Protein AF-A0A920NHL2-F1 (afdb_monomer_lite)

Secondary structure (DSSP, 8-state):
-----------S-PPPHHHHHHHHHHHHHHHHHHHHHHHHHHHHHHHHHHH-HHHHTT--EEHHHHHHHHHHHHHHHHHHHHHHHHHHHHHHHHTSS-HHHHHHHHHHHHHHHHHHHHHHHS--S-----TTSSHHHHHHHHHHHHHHHHHHHHHHHHHHHHHHHHHHTTTGGGTHHHHHHHHHHHHHHHHHHHHHHHHHHHHHHHHHHHHHHHHHHHS-HHHHHHHHHHHHHHHHHHHHHHHHHHHHHHH----HIIIIIHHHHHHHHHHHHHHHHS-TTPEE-HHHHHHHHHHHHHHHHHHS-HHHHHHHHHHHH-SSHHHHHHHHHHHHHHHHHHHHHHHHHHSPPP-

Structure (mmCIF, N/CA/C/O backbone):
data_AF-A0A920NHL2-F1
#
_entry.id   AF-A0A920NHL2-F1
#
loop_
_atom_site.group_PDB
_atom_site.id
_atom_site.type_symbol
_atom_site.label_atom_id
_atom_site.label_alt_id
_atom_site.label_comp_id
_atom_site.label_asym_id
_atom_site.label_entity_id
_atom_site.label_seq_id
_atom_site.pdbx_PDB_ins_code
_atom_site.Cartn_x
_atom_site.Cartn_y
_atom_site.Cartn_z
_atom_site.occupancy
_atom_site.B_iso_or_equiv
_atom_site.auth_seq_id
_atom_site.auth_comp_id
_atom_site.auth_asym_id
_atom_site.auth_atom_id
_atom_site.pdbx_PDB_model_num
ATOM 1 N N . MET A 1 1 ? -63.002 9.333 52.787 1.00 42.62 1 MET A N 1
ATOM 2 C CA . MET A 1 1 ? -62.270 8.932 51.564 1.00 42.62 1 MET A CA 1
ATOM 3 C C . MET A 1 1 ? -60.788 9.207 51.801 1.00 42.62 1 MET A C 1
ATOM 5 O O . MET A 1 1 ? -60.370 10.352 51.720 1.00 42.62 1 MET A O 1
ATOM 9 N N . ILE A 1 2 ? -60.019 8.204 52.235 1.00 48.66 2 ILE A N 1
ATOM 10 C CA . ILE A 1 2 ? -58.602 8.370 52.602 1.00 48.66 2 ILE A CA 1
ATOM 11 C C . ILE A 1 2 ? -57.766 8.114 51.340 1.00 48.66 2 ILE A C 1
ATOM 13 O O . ILE A 1 2 ? -57.717 6.988 50.853 1.00 48.66 2 ILE A O 1
ATOM 17 N N . ARG A 1 3 ? -57.148 9.159 50.772 1.00 55.97 3 ARG A N 1
ATOM 18 C CA . ARG A 1 3 ? -56.172 9.025 49.677 1.00 55.97 3 ARG A CA 1
ATOM 19 C C . ARG A 1 3 ? -54.829 8.612 50.278 1.00 55.97 3 ARG A C 1
ATOM 21 O O . ARG A 1 3 ? -54.111 9.447 50.821 1.00 55.97 3 ARG A O 1
ATOM 28 N N . ALA A 1 4 ? -54.500 7.328 50.185 1.00 57.16 4 ALA A N 1
ATOM 29 C CA . ALA A 1 4 ? -53.169 6.829 50.504 1.00 57.16 4 ALA A CA 1
ATOM 30 C C . ALA A 1 4 ? -52.178 7.307 49.428 1.00 57.16 4 ALA A C 1
ATOM 32 O O . ALA A 1 4 ? -52.178 6.815 48.301 1.00 57.16 4 ALA A O 1
ATOM 33 N N . LEU A 1 5 ? -51.354 8.302 49.760 1.00 57.78 5 LEU A N 1
ATOM 34 C CA . LEU A 1 5 ? -50.233 8.732 48.927 1.00 57.78 5 LEU A CA 1
ATOM 35 C C . LEU A 1 5 ? -49.061 7.774 49.161 1.00 57.78 5 LEU A C 1
ATOM 37 O O . LEU A 1 5 ? -48.246 7.974 50.059 1.00 57.78 5 LEU A O 1
ATOM 41 N N . ALA A 1 6 ? -48.985 6.715 48.358 1.00 63.09 6 ALA A N 1
ATOM 42 C CA . ALA A 1 6 ? -47.814 5.850 48.316 1.00 63.09 6 ALA A CA 1
ATOM 43 C C . ALA A 1 6 ? -46.644 6.615 47.669 1.00 63.09 6 ALA A C 1
ATOM 45 O O . ALA A 1 6 ? -46.547 6.707 46.445 1.00 63.09 6 ALA A O 1
ATOM 46 N N . ARG A 1 7 ? -45.748 7.190 48.482 1.00 58.62 7 ARG A N 1
ATOM 47 C CA . ARG A 1 7 ? -44.448 7.678 47.997 1.00 58.62 7 ARG A CA 1
ATOM 48 C C . ARG A 1 7 ? -43.564 6.471 47.703 1.00 58.62 7 ARG A C 1
ATOM 50 O O . ARG A 1 7 ? -42.939 5.916 48.602 1.00 58.62 7 ARG A O 1
ATOM 57 N N . ARG A 1 8 ? -43.518 6.057 46.438 1.00 64.88 8 ARG A N 1
ATOM 58 C CA . ARG A 1 8 ? -42.498 5.125 45.956 1.00 64.88 8 ARG A CA 1
ATOM 59 C C . ARG A 1 8 ? -41.214 5.929 45.772 1.00 64.88 8 ARG A C 1
ATOM 61 O O . ARG A 1 8 ? -41.210 6.889 45.007 1.00 64.88 8 ARG A O 1
ATOM 68 N N . ASN A 1 9 ? -40.160 5.570 46.501 1.00 57.09 9 ASN A N 1
ATOM 69 C CA . ASN A 1 9 ? -38.824 6.104 46.263 1.00 57.09 9 ASN A CA 1
ATOM 70 C C . ASN A 1 9 ? -38.367 5.553 44.907 1.00 57.09 9 ASN A C 1
ATOM 72 O O . ASN A 1 9 ? -37.880 4.429 44.814 1.00 57.09 9 ASN A O 1
ATOM 76 N N . ILE A 1 10 ? -38.675 6.282 43.838 1.00 62.81 10 ILE A N 1
ATOM 77 C CA . ILE A 1 10 ? -38.086 6.042 42.526 1.00 62.81 10 ILE A CA 1
ATOM 78 C C . ILE A 1 10 ? -36.613 6.369 42.752 1.00 62.81 10 ILE A C 1
ATOM 80 O O . ILE A 1 10 ? -36.314 7.487 43.171 1.00 62.81 10 ILE A O 1
ATOM 84 N N . GLY A 1 11 ? -35.735 5.371 42.635 1.00 66.94 11 GLY A N 1
ATOM 85 C CA . GLY A 1 11 ? -34.298 5.555 42.834 1.00 66.94 11 GLY A CA 1
ATOM 86 C C . GLY A 1 11 ? -33.748 6.694 41.972 1.00 66.94 11 GLY A C 1
ATOM 87 O O . GLY A 1 11 ? -34.461 7.260 41.139 1.00 66.94 11 GLY A O 1
ATOM 88 N N . ASN A 1 12 ? -32.478 7.042 42.181 1.00 75.50 12 ASN A N 1
ATOM 89 C CA . ASN A 1 12 ? -31.817 8.086 41.397 1.00 75.50 12 ASN A CA 1
ATOM 90 C C . ASN A 1 12 ? -32.086 7.899 39.891 1.00 75.50 12 ASN A C 1
ATOM 92 O O . ASN A 1 12 ? -32.196 6.759 39.439 1.00 75.50 12 ASN A O 1
ATOM 96 N N . PRO A 1 13 ? -32.210 8.987 39.110 1.00 71.12 13 PRO A N 1
ATOM 97 C CA . PRO A 1 13 ? -32.420 8.880 37.674 1.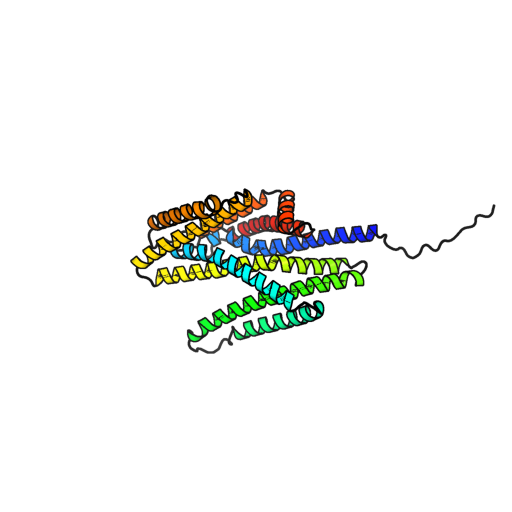00 71.12 13 PRO A CA 1
ATOM 98 C C . PRO A 1 13 ? -31.265 8.095 37.039 1.00 71.12 13 PRO A C 1
ATOM 100 O O . PRO A 1 13 ? -30.152 8.598 36.908 1.00 71.12 13 PRO A O 1
ATOM 103 N N . GLU A 1 14 ? -31.537 6.848 36.663 1.00 74.00 14 GLU A N 1
ATOM 104 C CA . GLU A 1 14 ? -30.635 6.008 35.886 1.00 74.00 14 GLU A CA 1
ATOM 105 C C . GLU A 1 14 ? -31.014 6.128 34.412 1.00 74.00 14 GLU A C 1
ATOM 107 O O . GLU A 1 14 ? -32.190 6.060 34.042 1.00 74.00 14 GLU A O 1
ATOM 112 N N . PHE A 1 15 ? -30.018 6.329 33.550 1.00 76.88 15 PHE A N 1
ATOM 113 C CA . PHE A 1 15 ? -30.246 6.269 32.111 1.00 76.88 15 PHE A CA 1
ATOM 114 C C . PHE A 1 15 ? -30.799 4.895 31.741 1.00 76.88 15 PHE A C 1
ATOM 116 O O . PHE A 1 15 ? -30.243 3.874 32.153 1.00 76.88 15 PHE A O 1
ATOM 123 N N . SER A 1 16 ? -31.863 4.880 30.935 1.00 83.25 16 SER A N 1
ATOM 124 C CA . SER A 1 16 ? -32.388 3.635 30.386 1.00 83.25 16 SER A CA 1
ATOM 125 C C . SER A 1 16 ? -31.326 2.948 29.530 1.00 83.25 16 SER A C 1
ATOM 127 O O . SER A 1 16 ? -30.493 3.609 28.902 1.00 83.25 16 SER A O 1
ATOM 129 N N . ASP A 1 17 ? -31.367 1.621 29.459 1.00 81.88 17 ASP A N 1
ATOM 130 C CA . ASP A 1 17 ? -30.402 0.860 28.656 1.00 81.88 17 ASP A CA 1
ATOM 131 C C . ASP A 1 17 ? -30.476 1.233 27.171 1.00 81.88 17 ASP A C 1
ATOM 133 O O . ASP A 1 17 ? -29.457 1.287 26.489 1.00 81.88 17 ASP A O 1
ATOM 137 N N . VAL A 1 18 ? -31.666 1.622 26.701 1.00 84.31 18 VAL A N 1
ATOM 138 C CA . VAL A 1 18 ? -31.880 2.170 25.354 1.00 84.31 18 VAL A CA 1
ATOM 139 C C . VAL A 1 18 ? -31.163 3.512 25.164 1.00 84.31 18 VAL A C 1
ATOM 141 O O . VAL A 1 18 ? -30.591 3.761 24.104 1.00 84.31 18 VAL A O 1
ATOM 144 N N . ALA A 1 19 ? -31.169 4.394 26.169 1.00 83.50 19 ALA A N 1
ATOM 145 C CA . ALA A 1 19 ? -30.455 5.668 26.091 1.00 83.50 19 ALA A CA 1
ATOM 146 C C . ALA A 1 19 ? -28.936 5.451 26.051 1.00 83.50 19 ALA A C 1
ATOM 148 O O . ALA A 1 19 ? -28.258 6.089 25.246 1.00 83.50 19 ALA A O 1
ATOM 149 N N . LYS A 1 20 ? -28.418 4.508 26.851 1.00 80.25 20 LYS A N 1
ATOM 150 C CA . LYS A 1 20 ? -26.997 4.123 26.840 1.00 80.25 20 LYS A CA 1
ATOM 151 C C . LYS A 1 20 ? -26.592 3.525 25.492 1.00 80.25 20 LYS A C 1
ATOM 153 O O . LYS A 1 20 ? -25.652 4.010 24.877 1.00 80.25 20 LYS A O 1
ATOM 158 N N . SER A 1 21 ? -27.362 2.569 24.967 1.00 81.31 21 SER A N 1
ATOM 159 C CA . SER A 1 21 ? -27.059 1.950 23.671 1.00 81.31 21 SER A CA 1
ATOM 160 C C . SER A 1 21 ? -27.118 2.953 22.520 1.00 81.31 21 SER A C 1
ATOM 162 O O . SER A 1 21 ? -26.312 2.898 21.596 1.00 81.31 21 SER A O 1
ATOM 164 N N . THR A 1 22 ? -28.075 3.883 22.558 1.00 85.44 22 THR A N 1
ATOM 165 C CA . THR A 1 22 ? -28.204 4.927 21.533 1.00 85.44 22 THR A CA 1
ATOM 166 C C . THR A 1 22 ? -27.026 5.893 21.595 1.00 85.44 22 THR A C 1
ATOM 168 O O . THR A 1 22 ? -26.457 6.229 20.558 1.00 85.44 22 THR A O 1
ATOM 171 N N . TRP A 1 23 ? -26.624 6.300 22.801 1.00 84.81 23 TRP A N 1
ATOM 172 C CA . TRP A 1 23 ? -25.440 7.126 23.016 1.00 84.81 23 TRP A CA 1
ATOM 173 C C . TRP A 1 23 ? -24.175 6.448 22.478 1.00 84.81 23 TRP A C 1
ATOM 175 O O . TRP A 1 23 ? -23.461 7.052 21.677 1.00 84.81 23 TRP A O 1
ATOM 185 N N . ASP A 1 24 ? -23.958 5.175 22.814 1.00 81.62 24 ASP A N 1
ATOM 186 C CA . ASP A 1 24 ? -22.808 4.403 22.337 1.00 81.62 24 ASP A CA 1
ATOM 187 C C . ASP A 1 24 ? -22.755 4.343 20.805 1.00 81.62 24 ASP A C 1
ATOM 189 O O . ASP A 1 24 ? -21.694 4.536 20.212 1.00 81.62 24 ASP A O 1
ATOM 193 N N . LYS A 1 25 ? -23.904 4.155 20.140 1.00 84.31 25 LYS A N 1
ATOM 194 C CA . LYS A 1 25 ? -23.982 4.110 18.671 1.00 84.31 25 LYS A CA 1
ATOM 195 C C . LYS A 1 25 ? -23.753 5.461 17.996 1.00 84.31 25 LYS A C 1
ATOM 197 O O . LYS A 1 25 ? -23.112 5.515 16.942 1.00 84.31 25 LYS A O 1
ATOM 202 N N . ILE A 1 26 ? -24.233 6.554 18.588 1.00 87.50 26 ILE A N 1
ATOM 203 C CA . ILE A 1 26 ? -23.952 7.911 18.094 1.00 87.50 26 ILE A CA 1
ATOM 204 C C . ILE A 1 26 ? -22.449 8.181 18.175 1.00 87.50 26 ILE A C 1
ATOM 206 O O . ILE A 1 26 ? -21.838 8.628 17.204 1.00 87.50 26 ILE A O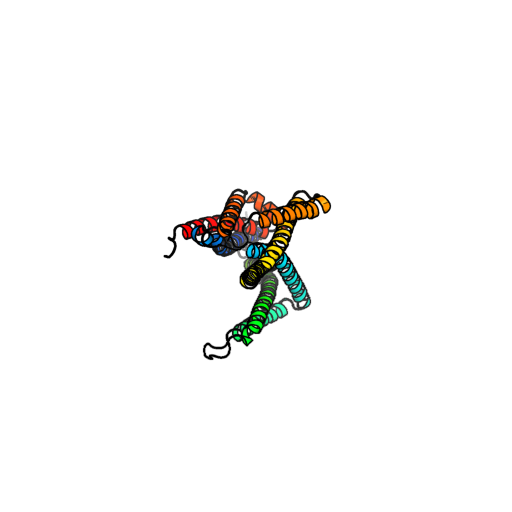 1
ATOM 210 N N . VAL A 1 27 ? -21.848 7.869 19.321 1.00 84.31 27 VAL A N 1
ATOM 211 C CA . VAL A 1 27 ? -20.434 8.119 19.583 1.00 84.31 27 VAL A CA 1
ATOM 212 C C . VAL A 1 27 ? -19.538 7.253 18.692 1.00 84.31 27 VAL A C 1
ATOM 214 O O . VAL A 1 27 ? -18.614 7.781 18.074 1.00 84.31 27 VAL A O 1
ATOM 217 N N . GLU A 1 28 ? -19.851 5.963 18.537 1.00 82.31 28 GLU A N 1
ATOM 218 C CA . GLU A 1 28 ? -19.187 5.054 17.590 1.00 82.31 28 GLU A CA 1
ATOM 219 C C . GLU A 1 28 ? -19.156 5.653 16.174 1.00 82.31 28 GLU A C 1
ATOM 221 O O . GLU A 1 28 ? -18.103 5.721 15.539 1.00 82.31 28 GLU A O 1
ATOM 226 N N . THR A 1 29 ? -20.285 6.194 15.713 1.00 87.31 29 THR A N 1
ATOM 227 C CA . THR A 1 29 ? -20.388 6.823 14.388 1.00 87.31 29 THR A CA 1
ATOM 228 C C . THR A 1 29 ? -19.492 8.063 14.257 1.00 87.31 29 THR A C 1
ATOM 230 O O . THR A 1 29 ? -18.805 8.225 13.245 1.00 87.31 29 THR A O 1
ATOM 233 N N . VAL A 1 30 ? -19.444 8.928 15.279 1.00 88.50 30 VAL A N 1
ATOM 234 C CA . VAL A 1 30 ? -18.586 10.130 15.287 1.00 88.50 30 VAL A CA 1
ATOM 235 C C . VAL A 1 30 ? -17.104 9.753 15.232 1.00 88.50 30 VAL A C 1
ATOM 237 O O . VAL A 1 30 ? -16.339 10.350 14.471 1.00 88.50 30 VAL A O 1
ATOM 240 N N . PHE A 1 31 ? -16.689 8.739 15.989 1.00 82.81 31 PHE A N 1
ATOM 241 C CA . PHE A 1 31 ? -15.300 8.282 15.985 1.00 82.81 31 PHE A CA 1
ATOM 242 C C . PHE A 1 31 ? -14.883 7.659 14.657 1.00 82.81 31 PHE A C 1
ATOM 244 O O . PHE A 1 31 ? -13.779 7.921 14.182 1.00 82.81 31 PHE A O 1
ATOM 251 N N . LEU A 1 32 ? -15.760 6.884 14.020 1.00 86.06 32 LEU A N 1
ATOM 252 C CA . LEU A 1 32 ? -15.507 6.327 12.692 1.00 86.06 32 LEU A CA 1
ATOM 253 C C . LEU A 1 32 ? -15.331 7.425 11.640 1.00 86.06 32 LEU A C 1
ATOM 255 O O . LEU A 1 32 ? -14.460 7.306 10.779 1.00 86.06 32 LEU A O 1
ATOM 259 N N . ALA A 1 33 ? -16.091 8.518 11.741 1.00 88.62 33 ALA A N 1
ATOM 260 C CA . ALA A 1 33 ? -15.912 9.687 10.886 1.00 88.62 33 ALA A CA 1
ATOM 261 C C . ALA A 1 33 ? -14.575 10.408 11.157 1.00 88.62 33 ALA A C 1
ATOM 263 O O . ALA A 1 33 ? -13.861 10.773 10.217 1.00 88.62 33 ALA A O 1
ATOM 264 N N . LEU A 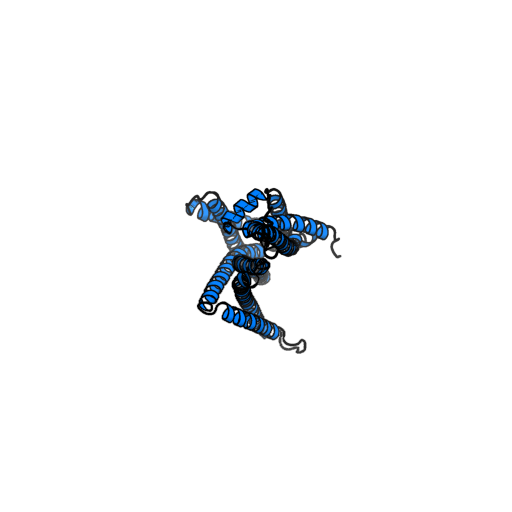1 34 ? -14.188 10.570 12.427 1.00 89.56 34 LEU A N 1
ATOM 265 C CA . LEU A 1 34 ? -12.888 11.142 12.798 1.00 89.56 34 LEU A CA 1
ATOM 266 C C . LEU A 1 34 ? -11.731 10.271 12.281 1.00 89.56 34 LEU A C 1
ATOM 268 O O . LEU A 1 34 ? -10.750 10.782 11.742 1.00 89.56 34 LEU A O 1
ATOM 272 N N . LEU A 1 35 ? -11.854 8.948 12.385 1.00 85.88 35 LEU A N 1
ATOM 273 C CA . LEU A 1 35 ? -10.865 8.016 11.856 1.00 85.88 35 LEU A CA 1
ATOM 274 C C . LEU A 1 35 ? -10.768 8.092 10.341 1.00 85.88 35 LEU A C 1
ATOM 276 O O . LEU A 1 35 ? -9.669 8.214 9.804 1.00 85.88 35 LEU A O 1
ATOM 280 N N . ALA A 1 36 ? -11.911 8.072 9.659 1.00 88.50 36 ALA A N 1
ATOM 281 C CA . ALA A 1 36 ? -11.974 8.160 8.211 1.00 88.50 36 ALA A CA 1
ATOM 282 C C . ALA A 1 36 ? -11.304 9.437 7.689 1.00 88.50 36 ALA A C 1
ATOM 284 O O . ALA A 1 36 ? -10.530 9.392 6.735 1.00 88.50 36 ALA A O 1
ATOM 285 N N . THR A 1 37 ? -11.548 10.572 8.346 1.00 91.25 37 THR A N 1
ATOM 286 C CA . THR A 1 37 ? -10.928 11.856 7.990 1.00 91.25 37 THR A CA 1
ATOM 287 C C . THR A 1 37 ? -9.442 11.903 8.344 1.00 91.25 37 THR A C 1
ATOM 289 O O . THR A 1 37 ? -8.646 12.405 7.551 1.00 91.25 37 THR A O 1
ATOM 292 N N . THR A 1 38 ? -9.031 11.325 9.474 1.00 89.81 38 THR A N 1
ATOM 293 C CA . THR A 1 38 ? -7.616 11.248 9.876 1.00 89.81 38 THR A CA 1
ATOM 294 C C . THR A 1 38 ? -6.806 10.393 8.902 1.00 89.81 38 THR A C 1
ATOM 296 O O . THR A 1 38 ? -5.808 10.855 8.353 1.00 89.81 38 THR A O 1
ATOM 299 N N . PHE A 1 39 ? -7.254 9.171 8.607 1.00 86.56 39 PHE A N 1
ATOM 300 C CA . PHE A 1 39 ? -6.601 8.323 7.607 1.00 86.56 39 PHE A CA 1
ATOM 301 C C . PHE A 1 39 ? -6.707 8.920 6.201 1.00 86.56 39 PHE A C 1
ATOM 303 O O . PHE A 1 39 ? -5.746 8.875 5.432 1.00 86.56 39 PHE A O 1
ATOM 310 N N . GLY A 1 40 ? -7.856 9.520 5.882 1.00 90.12 40 GLY A N 1
ATOM 311 C CA . GLY A 1 40 ? -8.119 10.138 4.592 1.00 90.12 40 GLY A CA 1
ATOM 312 C C . GLY A 1 40 ? -7.166 11.290 4.280 1.00 90.12 40 GLY A C 1
ATOM 313 O O . GLY A 1 40 ? -6.552 11.326 3.218 1.00 90.12 40 GLY A O 1
ATOM 314 N N . THR A 1 41 ? -6.989 12.208 5.227 1.00 92.19 41 THR A N 1
ATOM 315 C CA . THR A 1 41 ? -6.053 13.337 5.104 1.00 92.19 41 THR A CA 1
ATOM 316 C C . THR A 1 41 ? -4.602 12.866 5.042 1.00 92.19 41 THR A C 1
ATOM 318 O O . THR A 1 41 ? -3.858 13.304 4.163 1.00 92.19 41 THR A O 1
ATOM 321 N N . LEU A 1 42 ? -4.212 11.928 5.912 1.00 91.00 42 LEU A N 1
ATOM 322 C CA . LEU A 1 42 ? -2.858 11.373 5.960 1.00 91.00 42 LEU A CA 1
ATOM 323 C C . LEU A 1 42 ? -2.443 10.749 4.619 1.00 91.00 42 LEU A C 1
ATOM 325 O O . LEU A 1 42 ? -1.335 10.993 4.145 1.00 91.00 42 LEU A O 1
ATOM 329 N N . LEU A 1 43 ? -3.332 9.975 3.988 1.00 90.25 43 LEU A N 1
ATOM 330 C CA . LEU A 1 43 ? -3.071 9.345 2.689 1.00 90.25 43 LEU A CA 1
ATOM 331 C C . LEU A 1 43 ? -3.255 10.304 1.505 1.00 90.25 43 LEU A C 1
ATOM 333 O O . LEU A 1 43 ? -2.581 10.148 0.486 1.00 90.25 43 LEU A O 1
ATOM 337 N N . ALA A 1 44 ? -4.116 11.318 1.620 1.00 94.06 44 ALA A N 1
ATOM 338 C CA . ALA A 1 44 ? -4.325 12.300 0.557 1.00 94.06 44 ALA A CA 1
ATOM 339 C C . ALA A 1 44 ? -3.055 13.085 0.220 1.00 94.06 44 ALA A C 1
ATOM 341 O O . ALA A 1 44 ? -2.824 13.395 -0.948 1.00 94.06 44 ALA A O 1
ATOM 342 N N . ILE A 1 45 ? -2.217 13.377 1.219 1.00 93.56 45 ILE A N 1
ATOM 343 C CA . ILE A 1 45 ? -0.973 14.130 1.035 1.00 93.56 45 ILE A CA 1
ATOM 344 C C . ILE A 1 45 ? -0.035 13.422 0.040 1.00 93.56 45 ILE A C 1
ATOM 346 O O . ILE A 1 45 ? 0.189 13.982 -1.034 1.00 93.56 45 ILE A O 1
ATOM 350 N N . PRO A 1 46 ? 0.487 12.204 0.298 1.00 91.81 46 PRO A N 1
ATOM 351 C CA . PRO A 1 46 ? 1.396 11.533 -0.632 1.00 91.81 46 PRO A CA 1
ATOM 352 C C . PRO A 1 46 ? 0.752 11.266 -1.998 1.00 91.81 46 PRO A C 1
ATOM 354 O O . PRO A 1 46 ? 1.411 11.423 -3.023 1.00 91.81 46 PRO A O 1
ATOM 357 N N . VAL A 1 47 ? -0.540 10.924 -2.038 1.00 92.31 47 VAL A N 1
ATOM 358 C CA . VAL A 1 47 ? -1.254 10.686 -3.303 1.00 92.31 47 VAL A CA 1
ATOM 359 C C . VAL A 1 47 ? -1.354 11.965 -4.141 1.00 92.31 47 VAL A C 1
ATOM 361 O O . VAL A 1 47 ? -1.230 11.909 -5.365 1.00 92.31 47 VAL A O 1
ATOM 364 N N . SER A 1 48 ? -1.507 13.130 -3.506 1.00 94.00 48 SER A N 1
ATOM 365 C CA . SER A 1 48 ? -1.593 14.408 -4.217 1.00 94.00 48 SER A CA 1
ATOM 366 C C . SER A 1 48 ? -0.313 14.765 -4.972 1.00 94.00 48 SER A C 1
ATOM 368 O O . SER A 1 48 ? -0.392 15.272 -6.089 1.00 94.00 48 SER A O 1
ATOM 370 N N . PHE A 1 49 ? 0.858 14.415 -4.425 1.00 92.00 49 PHE A N 1
ATOM 371 C CA . PHE A 1 49 ? 2.147 14.605 -5.092 1.00 92.00 49 PHE A CA 1
ATOM 372 C C . PHE A 1 49 ? 2.236 13.813 -6.403 1.00 92.00 49 PHE A C 1
ATOM 374 O O . PHE A 1 49 ? 2.707 14.348 -7.404 1.00 92.00 49 PHE A O 1
ATOM 381 N N . PHE A 1 50 ? 1.732 12.573 -6.438 1.00 90.19 50 PHE A N 1
ATOM 382 C CA . PHE A 1 50 ? 1.684 11.766 -7.667 1.00 90.19 50 PHE A CA 1
ATOM 383 C C . PHE A 1 50 ? 0.678 12.293 -8.701 1.00 90.19 50 PHE A C 1
ATOM 385 O O . PHE A 1 50 ? 0.841 12.056 -9.898 1.00 90.19 50 PHE A O 1
ATOM 392 N N . ALA A 1 51 ? -0.347 13.024 -8.260 1.00 91.19 51 ALA A N 1
ATOM 393 C CA . ALA A 1 51 ? -1.351 13.621 -9.138 1.00 91.19 51 ALA A CA 1
ATOM 394 C C . ALA A 1 51 ? -1.006 15.057 -9.585 1.00 91.19 51 ALA A C 1
ATOM 396 O O . ALA A 1 51 ? -1.748 15.637 -10.385 1.00 91.19 51 ALA A O 1
ATOM 397 N N . ALA A 1 52 ? 0.101 15.628 -9.098 1.00 91.38 52 ALA A N 1
ATOM 398 C CA . ALA A 1 52 ? 0.559 16.971 -9.437 1.00 91.38 52 ALA A CA 1
ATOM 399 C C . ALA A 1 52 ? 1.444 16.959 -10.696 1.00 91.38 52 ALA A C 1
ATOM 401 O O . ALA A 1 52 ? 2.498 16.315 -10.751 1.00 91.38 52 ALA A O 1
ATOM 402 N N . ARG A 1 53 ? 1.024 17.692 -11.735 1.00 88.44 53 ARG A N 1
ATOM 403 C CA . ARG A 1 53 ? 1.694 17.671 -13.044 1.00 88.44 53 ARG A CA 1
ATOM 404 C C . ARG A 1 53 ? 3.105 18.260 -13.004 1.00 88.44 53 ARG A C 1
ATOM 406 O O . ARG A 1 53 ? 4.010 17.713 -13.633 1.00 88.44 53 ARG A O 1
ATOM 413 N N . ASN A 1 54 ? 3.301 19.363 -12.286 1.00 87.44 54 ASN A N 1
ATOM 414 C CA . ASN A 1 54 ? 4.587 20.061 -12.196 1.00 87.44 54 ASN A CA 1
ATOM 415 C C . ASN A 1 54 ? 5.692 19.178 -11.590 1.00 87.44 54 ASN A C 1
ATOM 417 O O . ASN A 1 54 ? 6.812 19.170 -12.095 1.00 87.44 54 ASN A O 1
ATOM 421 N N . LEU A 1 55 ? 5.368 18.365 -10.585 1.00 85.94 55 LEU A N 1
ATOM 422 C CA . LEU A 1 55 ? 6.326 17.460 -9.949 1.00 85.94 55 LEU A CA 1
ATOM 423 C C . LEU A 1 55 ? 6.606 16.206 -10.771 1.00 85.94 55 LEU A C 1
ATOM 425 O O . LEU A 1 55 ? 7.746 15.747 -10.828 1.00 85.94 55 LEU A O 1
ATOM 429 N N . MET A 1 56 ? 5.584 15.656 -11.424 1.00 87.31 56 MET A N 1
ATOM 430 C CA . MET A 1 56 ? 5.743 14.422 -12.186 1.00 87.31 56 MET A CA 1
ATOM 431 C C . MET A 1 56 ? 6.351 14.662 -13.574 1.00 87.31 56 MET A C 1
ATOM 433 O O . MET A 1 56 ? 7.170 13.870 -14.026 1.00 87.31 56 MET A O 1
ATOM 437 N N . SER A 1 57 ? 6.027 15.763 -14.257 1.00 80.75 57 SER A N 1
ATOM 438 C CA . SER A 1 57 ? 6.468 16.007 -15.645 1.00 80.75 57 SER A CA 1
ATOM 439 C C . SER A 1 57 ? 7.993 16.064 -15.849 1.00 80.75 57 SER A C 1
ATOM 441 O O . SER A 1 57 ? 8.465 15.833 -16.965 1.00 80.75 57 SER A O 1
ATOM 443 N N . SER A 1 58 ? 8.766 16.329 -14.790 1.00 78.75 58 SER A N 1
ATOM 444 C CA . SER A 1 58 ? 10.235 16.368 -14.812 1.00 78.75 58 SER A CA 1
ATOM 445 C C . SER A 1 58 ? 10.890 14.981 -14.763 1.00 78.75 58 SER A C 1
ATOM 447 O O . SER A 1 58 ? 12.046 14.831 -15.164 1.00 78.75 58 SER A O 1
ATOM 449 N N . GLN A 1 59 ? 10.164 13.954 -14.311 1.00 79.75 59 GLN A N 1
ATOM 450 C CA . GLN A 1 59 ? 10.715 12.622 -14.087 1.00 79.75 59 GLN A CA 1
ATOM 451 C C . GLN A 1 59 ? 10.772 11.821 -15.388 1.00 79.75 59 GLN A C 1
ATOM 453 O O . GLN A 1 59 ? 9.752 11.398 -15.945 1.00 79.75 59 GLN A O 1
ATOM 458 N N . LYS A 1 60 ? 11.997 11.587 -15.863 1.00 82.38 60 LYS A N 1
ATOM 459 C CA . LYS A 1 60 ? 12.298 10.738 -17.019 1.00 82.38 60 LYS A CA 1
ATOM 460 C C . LYS A 1 60 ? 13.043 9.490 -16.560 1.00 82.38 60 LYS A C 1
ATOM 462 O O . LYS A 1 60 ? 13.849 9.540 -15.636 1.00 82.38 60 LYS A O 1
ATOM 467 N N . SER A 1 61 ? 12.783 8.355 -17.195 1.00 81.12 61 SER A N 1
ATOM 468 C CA . SER A 1 61 ? 13.440 7.086 -16.858 1.00 81.12 61 SER A CA 1
ATOM 469 C C . SER A 1 61 ? 13.782 6.305 -18.119 1.00 81.12 61 SER A C 1
ATOM 471 O O . SER A 1 61 ? 13.082 6.409 -19.125 1.00 81.12 61 SER A O 1
ATOM 473 N N . SER A 1 62 ? 14.885 5.556 -18.098 1.00 82.75 62 SER A N 1
ATOM 474 C CA . SER A 1 62 ? 15.224 4.654 -19.202 1.00 82.75 62 SER A CA 1
ATOM 475 C C . SER A 1 62 ? 14.261 3.464 -19.227 1.00 82.75 62 SER A C 1
ATOM 477 O O . SER A 1 62 ? 13.644 3.124 -18.214 1.00 82.75 62 SER A O 1
ATOM 479 N N . LEU A 1 63 ? 14.146 2.803 -20.379 1.00 82.31 63 LEU A N 1
ATOM 480 C CA . LEU A 1 63 ? 13.319 1.602 -20.513 1.00 82.31 63 LEU A CA 1
ATOM 481 C C . LEU A 1 63 ? 13.749 0.500 -19.529 1.00 82.31 63 LEU A C 1
ATOM 483 O O . LEU A 1 63 ? 12.897 -0.144 -18.923 1.00 82.31 63 LEU A O 1
ATOM 487 N N . THR A 1 64 ? 15.058 0.336 -19.321 1.00 83.69 64 THR A N 1
ATOM 488 C CA . THR A 1 64 ? 15.644 -0.612 -18.364 1.00 83.69 64 THR A CA 1
ATOM 489 C C . THR A 1 64 ? 15.125 -0.355 -16.952 1.00 83.69 64 THR A C 1
ATOM 491 O O . THR A 1 64 ? 14.639 -1.265 -16.288 1.00 83.69 64 THR A O 1
ATOM 494 N N . ASN A 1 65 ? 15.158 0.904 -16.513 1.00 86.94 65 ASN A N 1
ATOM 495 C CA . ASN A 1 65 ? 14.697 1.312 -15.190 1.00 86.94 65 ASN A CA 1
ATOM 496 C C . ASN A 1 65 ? 13.213 1.020 -14.989 1.00 86.94 65 ASN A C 1
ATOM 498 O O . ASN A 1 65 ? 12.818 0.468 -13.961 1.00 86.94 65 ASN A O 1
ATOM 502 N N . VAL A 1 66 ? 12.399 1.379 -15.986 1.00 85.12 66 VAL A N 1
ATOM 503 C CA . VAL A 1 66 ? 10.956 1.140 -15.953 1.00 85.12 66 VAL A CA 1
ATOM 504 C C . VAL A 1 66 ? 10.701 -0.360 -15.864 1.00 85.12 66 VAL A C 1
ATOM 506 O O . VAL A 1 66 ? 10.031 -0.786 -14.935 1.00 85.12 66 VAL A O 1
ATOM 509 N N . ALA A 1 67 ? 11.328 -1.170 -16.717 1.00 86.38 67 ALA A N 1
ATOM 510 C CA . ALA A 1 67 ? 11.156 -2.618 -16.708 1.00 86.38 67 ALA A CA 1
ATOM 511 C C . ALA A 1 67 ? 11.533 -3.261 -15.359 1.00 86.38 67 ALA A C 1
ATOM 513 O O . ALA A 1 67 ? 10.739 -4.008 -14.785 1.00 86.38 67 ALA A O 1
ATOM 514 N N . PHE A 1 68 ? 12.703 -2.930 -14.803 1.00 89.19 68 PHE A N 1
ATOM 515 C CA . PHE A 1 68 ? 13.113 -3.459 -13.499 1.00 89.19 68 PHE A CA 1
ATOM 516 C C . PHE A 1 68 ? 12.228 -2.965 -12.352 1.00 89.19 68 PHE A C 1
ATOM 518 O O . PHE A 1 68 ? 11.936 -3.738 -11.442 1.00 89.19 68 PHE A O 1
ATOM 525 N N . SER A 1 69 ? 11.769 -1.710 -12.379 1.00 88.19 69 SER A N 1
ATOM 526 C CA . SER A 1 69 ? 10.838 -1.211 -11.361 1.00 88.19 69 SER A CA 1
ATOM 527 C C . SER A 1 69 ? 9.472 -1.896 -11.458 1.00 88.19 69 SER A C 1
ATOM 529 O O . SER A 1 69 ? 8.950 -2.328 -10.434 1.00 88.19 69 SER A O 1
ATOM 531 N N . THR A 1 70 ? 8.931 -2.098 -12.664 1.00 88.12 70 THR A N 1
ATOM 532 C CA . THR A 1 70 ? 7.674 -2.823 -12.901 1.00 88.12 70 THR A CA 1
ATOM 533 C C . THR A 1 70 ? 7.723 -4.246 -12.357 1.00 88.12 70 THR A C 1
ATOM 535 O O . THR A 1 70 ? 6.746 -4.696 -11.773 1.00 88.12 70 THR A O 1
ATOM 538 N N . ILE A 1 71 ? 8.852 -4.943 -12.499 1.00 90.50 71 ILE A N 1
ATOM 539 C CA . ILE A 1 71 ? 9.045 -6.283 -11.923 1.00 90.50 71 ILE A CA 1
ATOM 540 C C . ILE A 1 71 ? 9.231 -6.202 -10.398 1.00 90.50 71 ILE A C 1
ATOM 542 O O . ILE A 1 71 ? 8.713 -7.037 -9.654 1.00 90.50 71 ILE A O 1
ATOM 546 N N . GLY A 1 72 ? 9.950 -5.182 -9.921 1.00 90.88 72 GLY A N 1
ATOM 547 C CA . GLY A 1 72 ? 10.225 -4.965 -8.503 1.00 90.88 72 GLY A CA 1
ATOM 548 C C . GLY A 1 72 ? 8.966 -4.751 -7.660 1.00 90.88 72 GLY A C 1
ATOM 549 O O . GLY A 1 72 ? 8.914 -5.238 -6.533 1.00 90.88 72 GLY A O 1
ATOM 550 N N . TRP A 1 73 ? 7.937 -4.092 -8.201 1.00 91.19 73 TRP A N 1
ATOM 551 C CA . TRP A 1 73 ? 6.690 -3.813 -7.478 1.00 91.19 73 TRP A CA 1
ATOM 552 C C . TRP A 1 73 ? 5.939 -5.086 -7.041 1.00 91.19 73 TRP A C 1
ATOM 554 O O . TRP A 1 73 ? 5.756 -5.261 -5.836 1.00 91.19 73 TRP A O 1
ATOM 564 N N . PRO A 1 74 ? 5.537 -6.013 -7.934 1.00 92.69 74 PRO A N 1
ATOM 565 C CA . PRO A 1 74 ? 4.835 -7.235 -7.533 1.00 92.69 74 PRO A CA 1
ATOM 566 C C . PRO A 1 74 ? 5.673 -8.147 -6.646 1.00 92.69 74 PRO A C 1
ATOM 568 O O . PRO A 1 74 ? 5.160 -8.678 -5.665 1.00 92.69 74 PRO A O 1
ATOM 571 N N . LEU A 1 75 ? 6.972 -8.282 -6.931 1.00 91.56 75 LEU A N 1
ATOM 572 C CA . LEU A 1 75 ? 7.880 -9.033 -6.061 1.00 91.56 75 LEU A CA 1
ATOM 573 C C . LEU A 1 75 ? 7.925 -8.428 -4.655 1.00 91.56 75 LEU A C 1
ATOM 575 O O . LEU A 1 75 ? 7.852 -9.150 -3.663 1.00 91.56 75 LEU A O 1
ATOM 579 N N . GLY A 1 76 ? 7.990 -7.101 -4.568 1.00 92.25 76 GLY A N 1
ATOM 580 C CA . GLY A 1 76 ? 7.988 -6.376 -3.305 1.00 92.25 76 GLY A CA 1
ATOM 581 C C . GLY A 1 76 ? 6.679 -6.507 -2.546 1.00 92.25 76 GLY A C 1
ATOM 582 O O . GLY A 1 76 ? 6.708 -6.683 -1.332 1.00 92.25 76 GLY A O 1
ATOM 583 N N . ILE A 1 77 ? 5.544 -6.491 -3.247 1.00 93.25 77 ILE A N 1
ATOM 584 C CA . ILE A 1 77 ? 4.220 -6.742 -2.669 1.00 93.25 77 ILE A CA 1
ATOM 585 C C . ILE A 1 77 ? 4.166 -8.150 -2.076 1.00 93.25 77 ILE A C 1
ATOM 587 O O . ILE A 1 77 ? 3.804 -8.297 -0.913 1.00 93.25 77 ILE A O 1
ATOM 591 N N . ILE A 1 78 ? 4.583 -9.174 -2.827 1.00 93.31 78 ILE A N 1
ATOM 592 C CA . ILE A 1 78 ? 4.589 -10.569 -2.361 1.00 93.31 78 ILE A CA 1
ATOM 593 C C . ILE A 1 78 ? 5.479 -10.719 -1.124 1.00 93.31 78 ILE A C 1
ATOM 595 O O . ILE A 1 78 ? 5.045 -11.267 -0.110 1.00 93.31 78 ILE A O 1
ATOM 599 N N . ILE A 1 79 ? 6.704 -10.187 -1.171 1.00 92.50 79 ILE A N 1
ATOM 600 C CA . ILE A 1 79 ? 7.637 -10.225 -0.038 1.00 92.50 79 ILE A CA 1
ATOM 601 C C . ILE A 1 79 ? 7.067 -9.460 1.160 1.00 92.50 79 ILE A C 1
ATOM 603 O O . ILE A 1 79 ? 7.155 -9.939 2.291 1.00 92.50 79 ILE A O 1
ATOM 607 N N . GLY A 1 80 ? 6.461 -8.296 0.933 1.00 93.00 80 GLY A N 1
ATOM 608 C CA . GLY A 1 80 ? 5.854 -7.474 1.974 1.00 93.00 80 GLY A CA 1
ATOM 609 C C . GLY A 1 80 ? 4.686 -8.177 2.666 1.00 93.00 80 GLY A C 1
ATOM 610 O O . GLY A 1 80 ? 4.659 -8.245 3.895 1.00 93.00 80 GLY A O 1
ATOM 611 N N . ILE A 1 81 ? 3.768 -8.774 1.898 1.00 93.75 81 ILE A N 1
ATOM 612 C CA . ILE A 1 81 ? 2.662 -9.585 2.432 1.00 93.75 81 ILE A CA 1
ATOM 613 C C . ILE A 1 81 ? 3.221 -10.756 3.235 1.00 93.75 81 ILE A C 1
ATOM 615 O O . ILE A 1 81 ? 2.845 -10.942 4.391 1.00 93.75 81 ILE A O 1
ATOM 619 N N . GLN A 1 82 ? 4.161 -11.513 2.666 1.00 93.69 82 GLN A N 1
ATOM 620 C CA . GLN A 1 82 ? 4.745 -12.671 3.338 1.00 93.69 82 GLN A CA 1
ATOM 621 C C . GLN A 1 82 ? 5.430 -12.280 4.653 1.00 93.69 82 GLN A C 1
ATOM 623 O O . GLN A 1 82 ? 5.281 -12.965 5.666 1.00 93.69 82 GLN A O 1
ATOM 628 N N . THR A 1 83 ? 6.141 -11.154 4.659 1.00 92.94 83 THR A N 1
ATOM 629 C CA . THR A 1 83 ? 6.783 -10.590 5.851 1.00 92.94 83 THR A CA 1
ATOM 630 C C . THR A 1 83 ? 5.740 -10.239 6.911 1.00 92.94 83 THR A C 1
ATOM 632 O O . THR A 1 83 ? 5.872 -10.642 8.066 1.00 92.94 83 THR A O 1
ATOM 635 N N . ALA A 1 84 ? 4.661 -9.555 6.524 1.00 93.50 84 ALA A N 1
ATOM 636 C CA . ALA A 1 84 ? 3.589 -9.188 7.441 1.00 93.50 84 ALA A CA 1
ATOM 637 C C . ALA A 1 84 ? 2.866 -10.410 8.024 1.00 93.50 84 ALA A C 1
ATOM 639 O O . ALA A 1 84 ? 2.592 -10.432 9.222 1.00 93.50 84 ALA A O 1
ATOM 640 N N . LEU A 1 85 ? 2.587 -11.433 7.210 1.00 92.81 85 LEU A N 1
ATOM 641 C CA . LEU A 1 85 ? 1.967 -12.683 7.661 1.00 92.81 85 LEU A CA 1
ATOM 642 C C . LEU A 1 85 ? 2.888 -13.457 8.609 1.00 92.81 85 LEU A C 1
ATOM 644 O O . LEU A 1 85 ? 2.442 -13.961 9.641 1.00 92.81 85 LEU A O 1
ATOM 648 N N . THR A 1 86 ? 4.184 -13.492 8.298 1.00 93.75 86 THR A N 1
ATOM 649 C CA . THR A 1 86 ? 5.196 -14.115 9.156 1.00 93.75 86 THR A CA 1
ATOM 650 C C . THR A 1 86 ? 5.232 -13.422 10.514 1.00 93.75 86 THR A C 1
ATOM 652 O O . THR A 1 86 ? 5.104 -14.095 11.537 1.00 93.75 86 THR A O 1
ATOM 655 N N . PHE A 1 87 ? 5.299 -12.088 10.549 1.00 93.00 87 PHE A N 1
ATOM 656 C CA . PHE A 1 87 ? 5.276 -11.343 11.808 1.00 93.00 87 PHE A CA 1
ATOM 657 C C . PHE A 1 87 ? 3.963 -11.486 12.569 1.00 93.00 87 PHE A C 1
ATOM 659 O O . PHE A 1 87 ? 4.008 -11.696 13.778 1.00 93.00 87 PHE A O 1
ATOM 666 N N . LYS A 1 88 ? 2.811 -11.467 11.890 1.00 91.81 88 LYS A N 1
ATOM 667 C CA . LYS A 1 88 ? 1.512 -11.737 12.522 1.00 91.81 88 LYS A CA 1
ATOM 668 C C . LYS A 1 88 ? 1.525 -13.088 13.240 1.00 91.81 88 LYS A C 1
ATOM 670 O O . LYS A 1 88 ? 1.153 -13.170 14.407 1.00 91.81 88 LYS A O 1
ATOM 675 N N . SER A 1 89 ? 2.004 -14.138 12.569 1.00 91.88 89 SER A N 1
ATOM 676 C CA . SER A 1 89 ? 2.092 -15.481 13.155 1.00 91.88 89 SER A CA 1
ATOM 677 C C . SER A 1 89 ? 3.112 -15.573 14.297 1.00 91.88 89 SER A C 1
ATOM 679 O O . SER A 1 89 ? 2.874 -16.263 15.284 1.00 91.88 89 SER A O 1
ATOM 681 N N . PHE A 1 90 ? 4.231 -14.852 14.196 1.00 91.88 90 PHE A N 1
ATOM 682 C CA . PHE A 1 90 ? 5.259 -14.792 15.231 1.00 91.88 90 PHE A CA 1
ATOM 683 C C . PHE A 1 90 ? 4.745 -14.101 16.498 1.00 91.88 90 PHE A C 1
ATOM 685 O O . PHE A 1 90 ? 4.887 -14.639 17.594 1.00 91.88 90 PHE A O 1
ATOM 692 N N . VAL A 1 91 ? 4.084 -12.952 16.345 1.00 89.62 91 VAL A N 1
ATOM 693 C CA . VAL A 1 91 ? 3.449 -12.220 17.447 1.00 89.62 91 VAL A CA 1
ATOM 694 C C . VAL A 1 91 ? 2.376 -13.083 18.108 1.00 89.62 91 VAL A C 1
ATOM 696 O O . VAL A 1 91 ? 2.395 -13.237 19.325 1.00 89.62 91 VAL A O 1
ATOM 699 N N . ALA A 1 92 ? 1.515 -13.741 17.326 1.00 88.69 92 ALA A N 1
ATOM 700 C CA . ALA A 1 92 ? 0.489 -14.637 17.862 1.00 88.69 92 ALA A CA 1
ATOM 701 C C . ALA A 1 92 ? 1.073 -15.770 18.731 1.00 88.69 92 ALA A C 1
ATOM 703 O O . ALA A 1 92 ? 0.500 -16.105 19.763 1.00 88.69 92 ALA A O 1
ATOM 704 N N . ARG A 1 93 ? 2.242 -16.321 18.369 1.00 89.19 93 ARG A N 1
ATOM 705 C CA . ARG A 1 93 ? 2.938 -17.346 19.174 1.00 89.19 93 ARG A CA 1
ATOM 706 C C . ARG A 1 93 ? 3.485 -16.804 20.494 1.00 89.19 93 ARG A C 1
ATOM 708 O O . ARG A 1 93 ? 3.513 -17.531 21.479 1.00 89.19 93 ARG A O 1
ATOM 715 N N . ILE A 1 94 ? 3.930 -15.548 20.526 1.00 87.50 94 ILE A N 1
ATOM 716 C CA . ILE A 1 94 ? 4.435 -14.914 21.754 1.00 87.50 94 ILE A CA 1
ATOM 717 C C . ILE A 1 94 ? 3.283 -14.618 22.724 1.00 87.50 94 ILE A C 1
ATOM 719 O O . ILE A 1 94 ? 3.454 -14.734 23.938 1.00 87.50 94 ILE A O 1
ATOM 723 N N . LEU A 1 95 ? 2.110 -14.263 22.198 1.00 86.62 95 LEU A N 1
ATOM 724 C CA . LEU A 1 95 ? 0.979 -13.742 22.967 1.00 86.62 95 LEU A CA 1
ATOM 725 C C . LEU A 1 95 ? 0.021 -14.805 23.549 1.00 86.62 95 LEU A C 1
ATOM 727 O O . LEU A 1 95 ? -0.996 -14.422 24.098 1.00 86.62 95 LEU A O 1
ATOM 731 N N . VAL A 1 96 ? 0.319 -16.109 23.483 1.00 80.31 96 VAL A N 1
ATOM 732 C CA . VAL A 1 96 ? -0.635 -17.202 23.820 1.00 80.31 96 VAL A CA 1
ATOM 733 C C . VAL A 1 96 ? -1.231 -17.155 25.242 1.00 80.31 96 VAL A C 1
ATOM 735 O O . VAL A 1 96 ? -2.343 -17.633 25.437 1.00 80.31 96 VAL A O 1
ATOM 738 N N . GLU A 1 97 ? -0.527 -16.594 26.227 1.00 78.69 97 GLU A N 1
ATOM 739 C CA . GLU A 1 97 ? -0.976 -16.561 27.632 1.00 78.69 97 GLU A CA 1
ATOM 740 C C . GLU A 1 97 ? -1.389 -15.140 28.046 1.00 78.69 97 GLU A C 1
ATOM 742 O O . GLU A 1 97 ? -2.515 -14.707 27.809 1.00 78.69 97 GLU A O 1
ATOM 747 N N . ASP A 1 98 ? -0.462 -14.378 28.628 1.00 83.75 98 ASP A N 1
ATOM 748 C CA . ASP A 1 98 ? -0.731 -13.031 29.127 1.00 83.75 98 ASP A CA 1
ATOM 749 C C . ASP A 1 98 ? -0.642 -11.995 28.005 1.00 83.75 98 ASP A C 1
ATOM 751 O O . ASP A 1 98 ? 0.328 -11.233 27.926 1.00 83.75 98 ASP A O 1
ATOM 755 N N . VAL A 1 99 ? -1.647 -11.957 27.125 1.00 85.00 99 VAL A N 1
ATOM 756 C CA . VAL A 1 99 ? -1.653 -11.057 25.958 1.00 85.00 99 VAL A CA 1
ATOM 757 C C . VAL A 1 99 ? -1.375 -9.609 26.378 1.00 85.00 99 VAL A C 1
ATOM 759 O O . VAL A 1 99 ? -0.496 -8.965 25.816 1.00 85.00 99 VAL A O 1
ATOM 762 N N . LEU A 1 100 ? -2.042 -9.107 27.423 1.00 86.50 100 LEU A N 1
ATOM 763 C CA . LEU A 1 100 ? -1.893 -7.718 27.872 1.00 86.50 100 LEU A CA 1
ATOM 764 C C . LEU A 1 100 ? -0.465 -7.402 28.353 1.00 86.50 100 LEU A C 1
ATOM 766 O O . LEU A 1 100 ? 0.130 -6.403 27.938 1.00 86.50 100 LEU A O 1
ATOM 770 N N . ILE A 1 101 ? 0.113 -8.260 29.198 1.00 88.06 101 ILE A N 1
ATOM 771 C CA . ILE A 1 101 ? 1.462 -8.058 29.750 1.00 88.06 101 ILE A CA 1
ATOM 772 C C . ILE A 1 101 ? 2.506 -8.208 28.641 1.00 88.06 101 ILE A C 1
ATOM 774 O O . ILE A 1 101 ? 3.391 -7.363 28.496 1.00 88.06 101 ILE A O 1
ATOM 778 N N . ARG A 1 102 ? 2.389 -9.250 27.814 1.00 86.94 102 ARG A N 1
ATOM 779 C CA . ARG A 1 102 ? 3.355 -9.544 26.751 1.00 86.94 102 ARG A CA 1
ATOM 780 C C . ARG A 1 102 ? 3.294 -8.533 25.614 1.00 86.94 102 ARG A C 1
ATOM 782 O O . ARG A 1 102 ? 4.349 -8.151 25.116 1.00 86.94 102 ARG A O 1
ATOM 789 N N . SER A 1 103 ? 2.116 -8.028 25.247 1.00 86.50 103 SER A N 1
ATOM 790 C CA . SER A 1 103 ? 1.996 -6.922 24.290 1.00 86.50 103 SER A CA 1
ATOM 791 C C . SER A 1 103 ? 2.555 -5.618 24.859 1.00 86.50 103 SER A C 1
ATOM 793 O O . SER A 1 103 ? 3.159 -4.849 24.112 1.00 86.50 103 SER A O 1
ATOM 795 N N . SER A 1 104 ? 2.435 -5.380 26.171 1.00 87.75 104 SER A N 1
ATOM 796 C CA . SER A 1 104 ? 3.016 -4.197 26.829 1.00 87.75 104 SER A CA 1
ATOM 797 C C . SER A 1 104 ? 4.539 -4.248 26.818 1.00 87.75 104 SER A C 1
ATOM 799 O O . SER A 1 104 ? 5.191 -3.337 26.305 1.00 87.75 104 SER A O 1
ATOM 801 N N . ILE A 1 105 ? 5.109 -5.354 27.301 1.00 89.38 105 ILE A N 1
ATOM 802 C CA . ILE A 1 105 ? 6.555 -5.592 27.289 1.00 89.38 105 ILE A CA 1
ATOM 803 C C . ILE A 1 105 ? 7.078 -5.564 25.849 1.00 89.38 105 ILE A C 1
ATOM 805 O O . ILE A 1 105 ? 8.057 -4.881 25.561 1.00 89.38 105 ILE A O 1
ATOM 809 N N . GLY A 1 106 ? 6.400 -6.250 24.927 1.00 87.69 106 GLY A N 1
ATOM 810 C CA . GLY A 1 106 ? 6.765 -6.311 23.515 1.00 87.69 106 GLY A CA 1
ATOM 811 C C . GLY A 1 106 ? 6.745 -4.948 22.825 1.00 87.69 106 GLY A C 1
ATOM 812 O O . GLY A 1 106 ? 7.649 -4.655 22.047 1.00 87.69 106 GLY A O 1
ATOM 813 N N . SER A 1 107 ? 5.773 -4.087 23.139 1.00 90.00 107 SER A N 1
ATOM 814 C CA . SER A 1 107 ? 5.700 -2.727 22.588 1.00 90.00 107 SER A CA 1
ATOM 815 C C . SER A 1 107 ? 6.846 -1.854 23.100 1.00 90.00 107 SER A C 1
ATOM 817 O O . SER A 1 107 ? 7.521 -1.199 22.307 1.00 90.00 107 SER A O 1
ATOM 819 N N . VAL A 1 108 ? 7.122 -1.883 24.409 1.00 91.81 108 VAL A N 1
ATOM 820 C CA . VAL A 1 108 ? 8.212 -1.100 25.017 1.00 91.81 108 VAL A CA 1
ATOM 821 C C . VAL A 1 108 ? 9.575 -1.568 24.505 1.00 91.81 108 VAL A C 1
ATOM 823 O O . VAL A 1 108 ? 10.389 -0.748 24.076 1.00 91.81 108 VAL A O 1
ATOM 826 N N . LEU A 1 109 ? 9.813 -2.883 24.485 1.00 91.31 109 LEU A N 1
ATOM 827 C CA . LEU A 1 109 ? 11.045 -3.459 23.947 1.00 91.31 109 LEU A CA 1
ATOM 828 C C . LEU A 1 109 ? 11.188 -3.186 22.448 1.00 91.31 109 LEU A C 1
ATOM 830 O O . LEU A 1 109 ? 12.276 -2.839 22.002 1.00 91.31 109 LEU A O 1
ATOM 834 N N . GLY A 1 110 ? 10.107 -3.299 21.675 1.00 89.06 110 GLY A N 1
ATOM 835 C CA . GLY A 1 110 ? 10.107 -3.028 20.238 1.00 89.06 110 GLY A CA 1
ATOM 836 C C . GLY A 1 110 ? 10.491 -1.585 19.915 1.00 89.06 110 GLY A C 1
ATOM 837 O O . GLY A 1 110 ? 11.376 -1.354 19.087 1.00 89.06 110 GLY A O 1
ATOM 838 N N . ILE A 1 111 ? 9.906 -0.613 20.627 1.00 91.25 111 ILE A N 1
ATOM 839 C CA . ILE A 1 111 ? 10.259 0.809 20.501 1.00 91.25 111 ILE A CA 1
ATOM 840 C C . ILE A 1 111 ? 11.730 1.023 20.872 1.00 91.25 111 ILE A C 1
ATOM 842 O O . ILE A 1 111 ? 12.466 1.650 20.108 1.00 91.25 111 ILE A O 1
ATOM 846 N N . GLY A 1 112 ? 12.171 0.472 22.008 1.00 89.06 112 GLY A N 1
ATOM 847 C CA . GLY A 1 112 ? 13.552 0.588 22.476 1.00 89.06 112 GLY A CA 1
ATOM 848 C C . GLY A 1 112 ? 14.558 0.028 21.470 1.00 89.06 112 GLY A C 1
ATOM 849 O O . GLY A 1 112 ? 15.492 0.726 21.085 1.00 89.06 112 GLY A O 1
ATOM 850 N N . LEU A 1 113 ? 14.327 -1.189 20.974 1.00 88.62 113 LEU A N 1
ATOM 851 C CA . LEU A 1 113 ? 15.182 -1.840 19.980 1.00 88.62 113 LEU A CA 1
ATOM 852 C C . LEU A 1 113 ? 15.201 -1.077 18.657 1.00 88.62 113 LEU A C 1
ATOM 854 O O . LEU A 1 113 ? 16.273 -0.848 18.102 1.00 88.62 113 LEU A O 1
ATOM 858 N N . THR A 1 114 ? 14.039 -0.641 18.168 1.00 85.88 114 THR A N 1
ATOM 859 C CA . THR A 1 114 ? 13.947 0.155 16.937 1.00 85.88 114 THR A CA 1
ATOM 860 C C . THR A 1 114 ? 14.746 1.451 17.076 1.00 85.88 114 THR A C 1
ATOM 862 O O . THR A 1 114 ? 15.540 1.788 16.197 1.00 85.88 114 THR A O 1
ATOM 865 N N . TRP A 1 115 ? 14.614 2.140 18.212 1.00 87.50 115 TRP A N 1
ATOM 866 C CA . TRP A 1 115 ? 15.384 3.344 18.511 1.00 87.50 115 TRP A CA 1
ATOM 867 C C . TRP A 1 115 ? 16.891 3.066 18.591 1.00 87.50 115 TRP A C 1
ATOM 869 O O . TRP A 1 115 ? 17.672 3.794 17.981 1.00 87.50 115 TRP A O 1
ATOM 879 N N . THR A 1 116 ? 17.317 1.992 19.265 1.00 84.94 116 THR A N 1
ATOM 880 C CA . THR A 1 116 ? 18.734 1.602 19.344 1.00 84.94 116 THR A CA 1
ATOM 881 C C . THR A 1 116 ? 19.316 1.305 17.963 1.00 84.94 116 THR A C 1
ATOM 883 O O . THR A 1 116 ? 20.394 1.801 17.641 1.00 84.94 116 THR A O 1
ATOM 886 N N . ILE A 1 117 ? 18.597 0.561 17.119 1.00 83.56 117 ILE A N 1
ATOM 887 C CA . ILE A 1 117 ? 19.028 0.225 15.753 1.00 83.56 117 ILE A CA 1
ATOM 888 C C . ILE A 1 117 ? 19.184 1.497 14.908 1.00 83.56 117 ILE A C 1
ATOM 890 O O . ILE A 1 117 ? 20.191 1.660 14.218 1.00 83.56 117 ILE A O 1
ATOM 894 N N . ILE A 1 118 ? 18.228 2.428 14.990 1.00 80.00 118 ILE A N 1
ATOM 895 C CA . ILE A 1 118 ? 18.300 3.713 14.277 1.00 80.00 118 ILE A CA 1
ATOM 896 C C . ILE A 1 118 ? 19.452 4.572 14.812 1.00 80.00 118 ILE A C 1
ATOM 898 O O . ILE A 1 118 ? 20.163 5.205 14.035 1.00 80.00 118 ILE A O 1
ATOM 902 N N . HIS A 1 119 ? 19.679 4.587 16.125 1.00 78.25 119 HIS A N 1
ATOM 903 C CA . HIS A 1 119 ? 20.762 5.365 16.722 1.00 78.25 119 HIS A CA 1
ATOM 904 C C . HIS A 1 119 ? 22.148 4.835 16.321 1.00 78.25 119 HIS A C 1
ATOM 906 O O . HIS A 1 119 ? 23.066 5.619 16.090 1.00 78.25 119 HIS A O 1
ATOM 912 N N . TRP A 1 120 ? 22.288 3.518 16.153 1.00 70.25 120 TRP A N 1
ATOM 913 C CA . TRP A 1 120 ? 23.496 2.890 15.609 1.00 70.25 120 TRP A CA 1
ATOM 914 C C . TRP A 1 120 ? 23.713 3.179 14.110 1.00 70.25 120 TRP A C 1
ATOM 916 O O . TRP A 1 120 ? 24.842 3.082 13.630 1.00 70.25 120 TRP A O 1
ATOM 926 N N . LEU A 1 121 ? 22.666 3.562 13.365 1.00 65.12 121 LEU A N 1
ATOM 927 C CA . LEU A 1 121 ? 22.725 3.860 11.926 1.00 65.12 121 LEU A CA 1
ATOM 928 C C . LEU A 1 121 ? 23.423 5.194 11.606 1.00 65.12 121 LEU A C 1
ATOM 930 O O . LEU A 1 121 ? 23.999 5.341 10.527 1.00 65.12 121 LEU A O 1
ATOM 934 N N . PHE A 1 122 ? 23.379 6.165 12.520 1.00 63.84 122 PHE A N 1
ATOM 935 C CA . PHE A 1 122 ? 23.966 7.493 12.329 1.00 63.84 122 PHE A CA 1
ATOM 936 C C . PHE A 1 122 ? 25.164 7.694 13.267 1.00 63.84 122 PHE A C 1
ATOM 938 O O . PHE A 1 122 ? 25.019 8.323 14.319 1.00 63.84 122 PHE A O 1
ATOM 945 N N . PRO A 1 123 ? 26.370 7.202 12.918 1.00 55.50 123 PRO A N 1
ATOM 946 C CA . PRO A 1 123 ? 27.562 7.570 13.666 1.00 55.50 123 PRO A CA 1
ATOM 947 C C . PRO A 1 123 ? 27.716 9.096 13.631 1.00 55.50 123 PRO A C 1
ATOM 949 O O . PRO A 1 123 ? 27.555 9.731 12.585 1.00 55.50 123 PRO A O 1
ATOM 952 N N . LYS A 1 124 ? 27.972 9.685 14.806 1.00 54.22 124 LYS A N 1
ATOM 953 C CA . LYS A 1 124 ? 28.088 11.134 15.015 1.00 54.22 124 LYS A CA 1
ATOM 954 C C . LYS A 1 124 ? 28.925 11.773 13.904 1.00 54.22 124 LYS A C 1
ATOM 956 O O . LYS A 1 124 ? 30.060 11.375 13.649 1.00 54.22 124 LYS A O 1
ATOM 961 N N . LYS A 1 125 ? 28.334 12.779 13.258 1.00 46.16 125 LYS A N 1
ATOM 962 C CA . LYS A 1 125 ? 28.930 13.625 12.219 1.00 46.16 125 LYS A CA 1
ATOM 963 C C . LYS A 1 125 ? 30.267 14.178 12.741 1.00 46.16 125 LYS A C 1
ATOM 965 O O . LYS A 1 125 ? 30.262 15.090 13.560 1.00 46.16 125 LYS A O 1
ATOM 970 N N . GLY A 1 126 ? 31.393 13.580 12.338 1.00 45.91 126 GLY A N 1
ATOM 971 C CA . GLY A 1 126 ? 32.702 13.987 12.865 1.00 45.91 126 GLY A CA 1
ATOM 972 C C . GLY A 1 126 ? 33.928 13.120 12.551 1.00 45.91 126 GLY A C 1
ATOM 973 O O . GLY A 1 126 ? 34.970 13.367 13.143 1.00 45.91 126 GLY A O 1
ATOM 974 N N . SER A 1 127 ? 33.876 12.132 11.652 1.00 43.12 127 SER A N 1
ATOM 975 C CA . SER A 1 127 ? 35.091 11.402 11.256 1.00 43.12 127 SER A CA 1
ATOM 976 C C . SER A 1 127 ? 35.124 11.173 9.751 1.00 43.12 127 SER A C 1
ATOM 978 O O . SER A 1 127 ? 34.340 10.399 9.203 1.00 43.12 127 SER A O 1
ATOM 980 N N . HIS A 1 128 ? 36.038 11.875 9.082 1.00 46.94 128 HIS A N 1
ATOM 981 C CA . HIS A 1 128 ? 36.459 11.585 7.718 1.00 46.94 128 HIS A CA 1
ATOM 982 C C . HIS A 1 128 ? 37.181 10.228 7.705 1.00 46.94 128 HIS A C 1
ATOM 984 O O . HIS A 1 128 ? 38.406 10.173 7.735 1.00 46.94 128 HIS A O 1
ATOM 990 N N . SER A 1 129 ? 36.442 9.117 7.696 1.00 51.69 129 SER A N 1
ATOM 991 C CA . SER A 1 129 ? 37.022 7.795 7.450 1.00 51.69 129 SER A CA 1
ATOM 992 C C . SER A 1 129 ? 36.227 7.040 6.384 1.00 51.69 129 SER A C 1
ATOM 994 O O . SER A 1 129 ? 35.000 7.069 6.349 1.00 51.69 129 SER A O 1
ATOM 996 N N . ASN A 1 130 ? 36.987 6.452 5.458 1.00 45.78 130 ASN A N 1
ATOM 997 C CA . ASN A 1 130 ? 36.617 5.757 4.222 1.00 45.78 130 ASN A CA 1
ATOM 998 C C . ASN A 1 130 ? 35.124 5.402 4.014 1.00 45.78 130 ASN A C 1
ATOM 1000 O O . ASN A 1 130 ? 34.576 4.472 4.601 1.00 45.78 130 ASN A O 1
ATOM 1004 N N . LEU A 1 131 ? 34.504 6.095 3.055 1.00 53.94 131 LEU A N 1
ATOM 1005 C CA . LEU A 1 131 ? 33.072 6.095 2.715 1.00 53.94 131 LEU A CA 1
ATOM 1006 C C . LEU A 1 131 ? 32.522 4.804 2.064 1.00 53.94 131 LEU A C 1
ATOM 1008 O O . LEU A 1 131 ? 31.359 4.788 1.657 1.00 53.94 131 LEU A O 1
ATOM 1012 N N . ASN A 1 132 ? 33.307 3.729 1.925 1.00 53.09 132 ASN A N 1
ATOM 1013 C CA . ASN A 1 132 ? 32.886 2.536 1.168 1.00 53.09 132 ASN A CA 1
ATOM 1014 C C . ASN A 1 132 ? 32.635 1.275 2.012 1.00 53.09 132 ASN A C 1
ATOM 1016 O O . ASN A 1 132 ? 31.839 0.439 1.594 1.00 53.09 132 ASN A O 1
ATOM 1020 N N . THR A 1 133 ? 33.215 1.155 3.210 1.00 50.72 133 THR A N 1
ATOM 1021 C CA . THR A 1 133 ? 33.029 -0.032 4.075 1.00 50.72 133 THR A CA 1
ATOM 1022 C C . THR A 1 133 ? 31.697 -0.004 4.838 1.00 50.72 133 THR A C 1
ATOM 1024 O O . THR A 1 133 ? 31.159 -1.045 5.200 1.00 50.72 133 THR A O 1
ATOM 1027 N N . TYR A 1 134 ? 31.105 1.181 5.024 1.00 57.06 134 TYR A N 1
ATOM 1028 C CA . TYR A 1 134 ? 29.878 1.365 5.811 1.00 57.06 134 TYR A CA 1
ATOM 1029 C C . TYR A 1 134 ? 28.572 1.186 5.016 1.00 57.06 134 TYR A C 1
ATOM 1031 O O . TYR A 1 134 ? 27.507 1.044 5.612 1.00 57.06 134 TYR A O 1
ATOM 1039 N N . LYS A 1 135 ? 28.630 1.150 3.677 1.00 68.50 135 LYS A N 1
ATOM 1040 C CA . LYS A 1 135 ? 27.441 1.060 2.808 1.00 68.50 135 LYS A CA 1
ATOM 1041 C C . LYS A 1 135 ? 26.617 -0.231 2.981 1.00 68.50 135 LYS A C 1
ATOM 1043 O O . LYS A 1 135 ? 25.401 -0.108 3.113 1.00 68.50 135 LYS A O 1
ATOM 1048 N N . PRO A 1 136 ? 27.199 -1.451 3.010 1.00 72.56 136 PRO A N 1
ATOM 1049 C CA . PRO A 1 136 ? 26.397 -2.669 3.168 1.00 72.56 136 PRO A CA 1
ATOM 1050 C C . PRO A 1 136 ? 25.798 -2.790 4.574 1.00 72.56 136 PRO A C 1
ATOM 1052 O O . PRO A 1 136 ? 24.637 -3.164 4.716 1.00 72.56 136 PRO A O 1
ATOM 1055 N N . VAL A 1 137 ? 26.553 -2.397 5.606 1.00 76.19 137 VAL A N 1
ATOM 1056 C CA . VAL A 1 137 ? 26.076 -2.384 6.998 1.00 76.19 137 VAL A CA 1
ATOM 1057 C C . VAL A 1 137 ? 24.895 -1.426 7.147 1.00 76.19 137 VAL A C 1
ATOM 1059 O O . VAL A 1 137 ? 23.880 -1.797 7.722 1.00 76.19 137 VAL A O 1
ATOM 1062 N N . GLN A 1 138 ? 24.969 -0.230 6.554 1.00 74.06 138 GLN A N 1
ATOM 1063 C CA . GLN A 1 138 ? 23.879 0.746 6.593 1.00 74.06 138 GLN A CA 1
ATOM 1064 C C . GLN A 1 138 ? 22.586 0.209 5.958 1.00 74.06 138 GLN A C 1
ATOM 1066 O O . GLN A 1 138 ? 21.504 0.408 6.505 1.00 74.06 138 GLN A O 1
ATOM 1071 N N . VAL A 1 139 ? 22.685 -0.499 4.828 1.00 77.12 139 VAL A N 1
ATOM 1072 C CA . VAL A 1 139 ? 21.518 -1.100 4.160 1.00 77.12 139 VAL A CA 1
ATOM 1073 C C . VAL A 1 139 ? 20.886 -2.191 5.027 1.00 77.12 139 VAL A C 1
ATOM 1075 O O . VAL A 1 139 ? 19.669 -2.186 5.207 1.00 77.12 139 VAL A O 1
ATOM 1078 N N . ILE A 1 140 ? 21.694 -3.082 5.610 1.00 81.69 140 ILE A N 1
ATOM 1079 C CA . ILE A 1 140 ? 21.209 -4.143 6.507 1.00 81.69 140 ILE A CA 1
ATOM 1080 C C . ILE A 1 140 ? 20.513 -3.536 7.728 1.00 81.69 140 ILE A C 1
ATOM 1082 O O . ILE A 1 140 ? 19.419 -3.963 8.090 1.00 81.69 140 ILE A O 1
ATOM 1086 N N . THR A 1 141 ? 21.104 -2.506 8.331 1.00 79.88 141 THR A N 1
ATOM 1087 C CA . THR A 1 141 ? 20.535 -1.839 9.506 1.00 79.88 141 THR A CA 1
ATOM 1088 C C . THR A 1 141 ? 19.229 -1.110 9.176 1.00 79.88 141 THR A C 1
ATOM 1090 O O . THR A 1 141 ? 18.290 -1.184 9.965 1.00 79.88 141 THR A O 1
ATOM 1093 N N . ILE A 1 142 ? 19.106 -0.468 8.003 1.00 82.69 142 ILE A N 1
ATOM 1094 C CA . ILE A 1 142 ? 17.829 0.117 7.550 1.00 82.69 142 ILE A CA 1
ATOM 1095 C C . ILE A 1 142 ? 16.765 -0.974 7.423 1.00 82.69 142 ILE A C 1
ATOM 1097 O O . ILE A 1 142 ? 15.676 -0.824 7.975 1.00 82.69 142 ILE A O 1
ATOM 1101 N N . ILE A 1 143 ? 17.082 -2.087 6.757 1.00 84.94 143 ILE A N 1
ATOM 1102 C CA . ILE A 1 143 ? 16.149 -3.210 6.598 1.00 84.94 143 ILE A CA 1
ATOM 1103 C C . ILE A 1 143 ? 15.721 -3.738 7.971 1.00 84.94 143 ILE A C 1
ATOM 1105 O O . ILE A 1 143 ? 14.527 -3.868 8.230 1.00 84.94 143 ILE A O 1
ATOM 1109 N N . LEU A 1 144 ? 16.671 -3.964 8.882 1.00 86.94 144 LEU A N 1
ATOM 1110 C CA . LEU A 1 144 ? 16.382 -4.429 10.237 1.00 86.94 144 LEU A CA 1
ATOM 1111 C C . LEU A 1 144 ? 15.506 -3.433 11.008 1.00 86.94 144 LEU A C 1
ATOM 1113 O O . LEU A 1 144 ? 14.567 -3.848 11.680 1.00 86.94 144 LEU A O 1
ATOM 1117 N N . SER A 1 145 ? 15.758 -2.127 10.877 1.00 86.44 145 SER A N 1
ATOM 1118 C CA . SER A 1 145 ? 14.941 -1.097 11.529 1.00 86.44 145 SER A CA 1
ATOM 1119 C C . SER A 1 145 ? 13.500 -1.092 11.014 1.00 86.44 145 SER A C 1
ATOM 1121 O O . SER A 1 145 ? 12.569 -0.968 11.807 1.00 86.44 145 SER A O 1
ATOM 1123 N N . VAL A 1 146 ? 13.297 -1.296 9.708 1.00 88.19 146 VAL A N 1
ATOM 1124 C CA . VAL A 1 146 ? 11.965 -1.371 9.093 1.00 88.19 146 VAL A CA 1
ATOM 1125 C C . VAL A 1 146 ? 11.233 -2.622 9.572 1.00 88.19 146 VAL A C 1
ATOM 1127 O O . VAL A 1 146 ? 10.088 -2.529 10.008 1.00 88.19 146 VAL A O 1
ATOM 1130 N N . LEU A 1 147 ? 11.902 -3.777 9.566 1.00 90.44 147 LEU A N 1
ATOM 1131 C CA . LEU A 1 147 ? 11.342 -5.035 10.066 1.00 90.44 147 LEU A CA 1
ATOM 1132 C C . LEU A 1 147 ? 10.950 -4.935 11.549 1.00 90.44 147 LEU A C 1
ATOM 1134 O O . LEU A 1 147 ? 9.846 -5.328 11.925 1.00 90.44 147 LEU A O 1
ATOM 1138 N N . MET A 1 148 ? 11.813 -4.344 12.377 1.00 90.38 148 MET A N 1
ATOM 1139 C CA . MET A 1 148 ? 11.531 -4.117 13.797 1.00 90.38 148 MET A CA 1
ATOM 1140 C C . MET A 1 148 ? 10.407 -3.106 14.019 1.00 90.38 148 MET A C 1
ATOM 1142 O O . 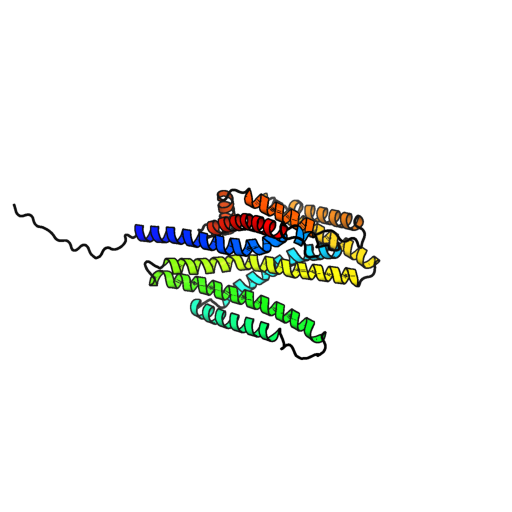MET A 1 148 ? 9.586 -3.298 14.916 1.00 90.38 148 MET A O 1
ATOM 1146 N N . SER A 1 149 ? 10.311 -2.076 13.179 1.00 90.88 149 SER A N 1
ATOM 1147 C CA . SER A 1 149 ? 9.204 -1.118 13.221 1.00 90.88 149 SER A CA 1
ATOM 1148 C C . SER A 1 149 ? 7.873 -1.811 12.927 1.00 90.88 149 SER A C 1
ATOM 1150 O O . SER A 1 149 ? 6.919 -1.634 13.677 1.00 90.88 149 SER A O 1
ATOM 1152 N N . ILE A 1 150 ? 7.815 -2.664 11.897 1.00 92.19 150 ILE A N 1
ATOM 1153 C CA . ILE A 1 150 ? 6.611 -3.443 11.558 1.00 92.19 150 ILE A CA 1
ATOM 1154 C C . ILE A 1 150 ? 6.204 -4.351 12.726 1.00 92.19 150 ILE A C 1
ATOM 1156 O O . ILE A 1 150 ? 5.034 -4.374 13.111 1.00 92.19 150 ILE A O 1
ATOM 1160 N N . LEU A 1 151 ? 7.162 -5.064 13.326 1.00 92.94 151 LEU A N 1
ATOM 1161 C CA . LEU A 1 151 ? 6.911 -5.911 14.495 1.00 92.94 151 LEU A CA 1
ATOM 1162 C C . LEU A 1 151 ? 6.372 -5.100 15.684 1.00 92.94 151 LEU A C 1
ATOM 1164 O O . LEU A 1 151 ? 5.413 -5.509 16.337 1.00 92.94 151 LEU A O 1
ATOM 1168 N N . THR A 1 152 ? 6.965 -3.935 15.941 1.00 92.88 152 THR A N 1
ATOM 1169 C CA . THR A 1 152 ? 6.555 -3.030 17.022 1.00 92.88 152 THR A CA 1
ATOM 1170 C C . THR A 1 152 ? 5.131 -2.526 16.806 1.00 92.88 152 THR A C 1
ATOM 1172 O O . THR A 1 152 ? 4.334 -2.529 17.740 1.00 92.88 152 THR A O 1
ATOM 1175 N N . ILE A 1 153 ? 4.772 -2.163 15.571 1.00 93.06 153 ILE A N 1
ATOM 1176 C CA . ILE A 1 153 ? 3.413 -1.731 15.226 1.00 93.06 153 ILE A CA 1
ATOM 1177 C C . ILE A 1 153 ? 2.407 -2.864 15.470 1.00 93.06 153 ILE A C 1
ATOM 1179 O O . ILE A 1 153 ? 1.352 -2.607 16.044 1.00 93.06 153 ILE A O 1
ATOM 1183 N N . TYR A 1 154 ? 2.730 -4.118 15.128 1.00 92.88 154 TYR A N 1
ATOM 1184 C CA . TYR A 1 154 ? 1.868 -5.260 15.464 1.00 92.88 154 TYR A CA 1
ATOM 1185 C C . TYR A 1 154 ? 1.674 -5.427 16.975 1.00 92.88 154 TYR A C 1
ATOM 1187 O O . TYR A 1 154 ? 0.556 -5.697 17.415 1.00 92.88 154 TYR A O 1
ATOM 1195 N N . MET A 1 155 ? 2.734 -5.269 17.773 1.00 93.31 155 MET A N 1
ATOM 1196 C CA . MET A 1 155 ? 2.636 -5.357 19.235 1.00 93.31 155 MET A CA 1
ATOM 1197 C C . MET A 1 155 ? 1.751 -4.247 19.808 1.00 93.31 155 MET A C 1
ATOM 1199 O O . MET A 1 155 ? 0.871 -4.536 20.617 1.00 93.31 155 MET A O 1
ATOM 1203 N N . ILE A 1 156 ? 1.926 -3.009 19.335 1.00 94.56 156 ILE A N 1
ATOM 1204 C CA . ILE A 1 156 ? 1.111 -1.856 19.740 1.00 94.56 156 ILE A CA 1
ATOM 1205 C C . ILE A 1 156 ? -0.352 -2.058 19.334 1.00 94.56 156 ILE A C 1
ATOM 1207 O O . ILE A 1 156 ? -1.251 -1.766 20.116 1.00 94.56 156 ILE A O 1
ATOM 1211 N N . ALA A 1 157 ? -0.605 -2.585 18.136 1.00 94.25 157 ALA A N 1
ATOM 1212 C CA . ALA A 1 157 ? -1.956 -2.831 17.649 1.00 94.25 157 ALA A CA 1
ATOM 1213 C C . ALA A 1 157 ? -2.682 -3.905 18.480 1.00 94.25 157 ALA A C 1
ATOM 1215 O O . ALA A 1 157 ? -3.829 -3.705 18.874 1.00 94.25 157 ALA A O 1
ATOM 1216 N N . ASN A 1 158 ? -1.996 -5.001 18.830 1.00 94.12 158 ASN A N 1
ATOM 1217 C CA . ASN A 1 158 ? -2.541 -6.018 19.738 1.00 94.12 158 ASN A CA 1
ATOM 1218 C C . ASN A 1 158 ? -2.752 -5.468 21.156 1.00 94.12 158 ASN A C 1
ATOM 1220 O O . ASN A 1 158 ? -3.765 -5.768 21.785 1.00 94.12 158 ASN A O 1
ATOM 1224 N N . LEU A 1 159 ? -1.832 -4.630 21.645 1.00 94.50 159 LEU A N 1
ATOM 1225 C CA . LEU A 1 159 ? -1.995 -3.946 22.925 1.00 94.50 159 LEU A CA 1
ATOM 1226 C C . LEU A 1 159 ? -3.248 -3.072 22.920 1.00 94.50 159 LEU A C 1
ATOM 1228 O O . LEU A 1 159 ? -4.060 -3.196 23.827 1.00 94.50 159 LEU A O 1
ATOM 1232 N N . ALA A 1 160 ? -3.432 -2.231 21.902 1.00 94.44 160 ALA A N 1
ATOM 1233 C CA . ALA A 1 160 ? -4.622 -1.397 21.767 1.00 94.44 160 ALA A CA 1
ATOM 1234 C C . ALA A 1 160 ? -5.896 -2.253 21.709 1.00 94.44 160 ALA A C 1
ATOM 1236 O O . ALA A 1 160 ? -6.854 -1.973 22.423 1.00 94.44 160 ALA A O 1
ATOM 1237 N N . PHE A 1 161 ? -5.880 -3.349 20.946 1.00 93.81 161 PHE A N 1
ATOM 1238 C CA . PHE A 1 161 ? -7.014 -4.263 20.854 1.00 93.81 161 PHE A CA 1
ATOM 1239 C C . PHE A 1 161 ? -7.446 -4.801 22.227 1.00 93.81 161 PHE A C 1
ATOM 1241 O O . PHE A 1 161 ? -8.602 -4.635 22.621 1.00 93.81 161 PHE A O 1
ATOM 1248 N N . VAL A 1 162 ? -6.508 -5.396 22.972 1.00 93.44 162 VAL A N 1
ATOM 1249 C CA . VAL A 1 162 ? -6.788 -6.053 24.259 1.00 93.44 162 VAL A CA 1
ATOM 1250 C C . VAL A 1 162 ? -7.030 -5.052 25.379 1.00 93.44 162 VAL A C 1
ATOM 1252 O O . VAL A 1 162 ? -7.947 -5.234 26.175 1.00 93.44 162 VAL A O 1
ATOM 1255 N N . LEU A 1 163 ? -6.245 -3.978 25.440 1.00 93.62 163 LEU A N 1
ATOM 1256 C CA . LEU A 1 163 ? -6.416 -2.919 26.434 1.00 93.62 163 LEU A CA 1
ATOM 1257 C C . LEU A 1 163 ? -7.760 -2.214 26.219 1.00 93.62 163 LEU A C 1
ATOM 1259 O O . LEU A 1 163 ? -8.479 -1.963 27.180 1.00 93.62 163 LEU A O 1
ATOM 1263 N N . GLY A 1 164 ? -8.149 -1.989 24.962 1.00 92.44 164 GLY A N 1
ATOM 1264 C CA . GLY A 1 164 ? -9.474 -1.494 24.611 1.00 92.44 164 GLY A CA 1
ATOM 1265 C C . GLY A 1 164 ? -10.589 -2.397 25.136 1.00 92.44 164 GLY A C 1
ATOM 1266 O O . GLY A 1 164 ? -11.469 -1.908 25.837 1.00 92.44 164 GLY A O 1
ATOM 1267 N N . GLN A 1 165 ? -10.518 -3.711 24.891 1.00 92.38 165 GLN A N 1
ATOM 1268 C CA . GLN A 1 165 ? -11.511 -4.662 25.414 1.00 92.38 165 GLN A CA 1
ATOM 1269 C C . GLN A 1 165 ? -11.572 -4.668 26.943 1.00 92.38 165 GLN A C 1
ATOM 1271 O O . GLN A 1 165 ? -12.658 -4.616 27.518 1.00 92.38 165 GLN A O 1
ATOM 1276 N N . ALA A 1 166 ? -10.411 -4.660 27.600 1.00 92.56 166 ALA A N 1
ATOM 1277 C CA . ALA A 1 166 ? -10.312 -4.637 29.055 1.00 92.56 166 ALA A CA 1
ATOM 1278 C C . ALA A 1 166 ? -10.896 -3.358 29.679 1.00 92.56 166 ALA A C 1
ATOM 1280 O O . ALA A 1 166 ? -11.277 -3.371 30.846 1.00 92.56 166 ALA A O 1
ATOM 1281 N N . LEU A 1 167 ? -10.978 -2.259 28.923 1.00 92.19 167 LEU A N 1
ATOM 1282 C CA . LEU A 1 167 ? -11.545 -0.992 29.379 1.00 92.19 167 LEU A CA 1
ATOM 1283 C C . LEU A 1 167 ? -13.066 -0.892 29.204 1.00 92.19 167 LEU A C 1
ATOM 1285 O O . LEU A 1 167 ? -13.655 -0.001 29.804 1.00 92.19 167 LEU A O 1
ATOM 1289 N N . ILE A 1 168 ? -13.719 -1.767 28.432 1.00 89.75 168 ILE A N 1
ATOM 1290 C CA . ILE A 1 168 ? -15.159 -1.636 28.139 1.00 89.75 168 ILE A CA 1
ATOM 1291 C C . ILE A 1 168 ? -15.999 -1.765 29.416 1.00 89.75 168 ILE A C 1
ATOM 1293 O O . ILE A 1 168 ? -16.770 -0.860 29.733 1.00 89.75 168 ILE A O 1
ATOM 1297 N N . GLU A 1 169 ? -15.841 -2.863 30.161 1.00 89.19 169 GLU A N 1
ATOM 1298 C CA . GLU A 1 169 ? -16.636 -3.111 31.372 1.00 89.19 169 GLU A CA 1
ATOM 1299 C C . GLU A 1 169 ? -16.317 -2.132 32.518 1.00 89.19 169 GLU A C 1
ATOM 1301 O O . GLU A 1 169 ? -17.258 -1.558 33.073 1.00 89.19 169 GLU A O 1
ATOM 1306 N N . PRO A 1 170 ? -15.039 -1.856 32.866 1.00 92.12 170 PRO A N 1
ATOM 1307 C CA . PRO A 1 170 ? -14.713 -0.978 33.994 1.00 92.12 170 PRO A CA 1
ATOM 1308 C C . PRO A 1 170 ? -15.162 0.473 33.805 1.00 92.12 170 PRO A C 1
ATOM 1310 O O . PRO A 1 170 ? -15.389 1.185 34.780 1.00 92.12 170 PRO A O 1
ATOM 1313 N N . LEU A 1 171 ? -15.269 0.928 32.555 1.00 86.62 171 LEU A N 1
ATOM 1314 C CA . LEU A 1 171 ? -15.659 2.294 32.220 1.00 86.62 171 LEU A CA 1
ATOM 1315 C C . LEU A 1 171 ? -17.183 2.507 32.218 1.00 86.62 171 LEU A C 1
ATOM 1317 O O . LEU A 1 171 ? -17.628 3.655 32.184 1.00 86.62 171 LEU A O 1
ATOM 1321 N N . GLY A 1 172 ? -17.997 1.447 32.269 1.00 84.50 172 GLY A N 1
ATOM 1322 C CA . GLY A 1 172 ? -19.457 1.545 32.326 1.00 84.50 172 GLY A CA 1
ATOM 1323 C C . GLY A 1 172 ? -20.031 2.469 31.231 1.00 84.50 172 GLY A C 1
ATOM 1324 O O . GLY A 1 172 ? -19.853 2.174 30.051 1.00 84.50 172 GLY A O 1
ATOM 1325 N N . PRO A 1 173 ? -20.675 3.610 31.566 1.00 79.44 173 PRO A N 1
ATOM 1326 C CA . PRO A 1 173 ? -21.222 4.553 30.576 1.00 79.44 173 PRO A CA 1
ATOM 1327 C C . PRO A 1 173 ? -20.193 5.183 29.622 1.00 79.44 173 PRO A C 1
ATOM 1329 O O . PRO A 1 173 ? -20.573 5.738 28.595 1.00 79.44 173 PRO A O 1
ATOM 1332 N N . VAL A 1 174 ? -18.901 5.143 29.963 1.00 84.25 174 VAL A N 1
ATOM 1333 C CA . VAL A 1 174 ? -17.802 5.614 29.101 1.00 84.25 174 VAL A CA 1
ATOM 1334 C C . VAL A 1 174 ? -17.029 4.458 28.448 1.00 84.25 174 VAL A C 1
ATOM 1336 O O . VAL A 1 174 ? -15.952 4.661 27.885 1.00 84.25 174 VAL A O 1
ATOM 1339 N N . GLY A 1 175 ? -17.597 3.243 28.459 1.00 83.81 175 GLY A N 1
ATOM 1340 C CA . GLY A 1 175 ? -17.047 2.036 27.825 1.00 83.81 175 GLY A CA 1
ATOM 1341 C C . GLY A 1 175 ? -16.840 2.149 26.313 1.00 83.81 175 GLY A C 1
ATOM 1342 O O . GLY A 1 175 ? -16.026 1.419 25.742 1.00 83.81 175 GLY A O 1
ATOM 1343 N N . PHE A 1 176 ? -17.476 3.128 25.660 1.00 83.25 176 PHE A N 1
ATOM 1344 C CA . PHE A 1 176 ? -17.216 3.460 24.258 1.00 83.25 176 PHE A CA 1
ATOM 1345 C C . PHE A 1 176 ? -15.735 3.782 23.981 1.00 83.25 176 PHE A C 1
ATOM 1347 O O . PHE A 1 176 ? -15.258 3.513 22.881 1.00 83.25 176 PHE A O 1
ATOM 1354 N N . ILE A 1 177 ? -14.987 4.321 24.956 1.00 86.31 177 ILE A N 1
ATOM 1355 C CA . ILE A 1 177 ? -13.548 4.601 24.805 1.00 86.31 177 ILE A CA 1
ATOM 1356 C C . ILE A 1 177 ? -12.776 3.287 24.648 1.00 86.31 177 ILE A C 1
ATOM 1358 O O . ILE A 1 177 ? -11.892 3.187 23.798 1.00 86.31 177 ILE A O 1
ATOM 1362 N N . GLY A 1 178 ? -13.146 2.263 25.423 1.00 90.12 178 GLY A N 1
ATOM 1363 C CA . GLY A 1 178 ? -12.591 0.918 25.289 1.00 90.12 178 GLY A CA 1
ATOM 1364 C C . GLY A 1 178 ? -12.878 0.321 23.911 1.00 90.12 178 GLY A C 1
ATOM 1365 O O . GLY A 1 178 ? -11.953 -0.123 23.229 1.00 90.12 178 GLY A O 1
ATOM 1366 N N . ASN A 1 179 ? -14.130 0.414 23.446 1.00 86.88 179 ASN A N 1
ATOM 1367 C CA . ASN A 1 179 ? -14.515 -0.011 22.094 1.00 86.88 179 ASN A CA 1
ATOM 1368 C C . ASN A 1 179 ? -13.699 0.707 21.012 1.00 86.88 179 ASN A C 1
ATOM 1370 O O . ASN A 1 179 ? -13.191 0.062 20.101 1.00 86.88 179 ASN A O 1
ATOM 1374 N N . PHE A 1 180 ? -13.517 2.021 21.133 1.00 85.69 180 PHE A N 1
ATOM 1375 C CA . PHE A 1 180 ? -12.741 2.811 20.182 1.00 85.69 180 PHE A CA 1
ATOM 1376 C C . PHE A 1 180 ? -11.271 2.377 20.117 1.00 85.69 180 PHE A C 1
ATOM 1378 O O . PHE A 1 180 ? -10.745 2.136 19.031 1.00 85.69 180 PHE A O 1
ATOM 1385 N N . ILE A 1 181 ? -10.606 2.242 21.269 1.00 90.06 181 ILE A N 1
ATOM 1386 C CA . ILE A 1 181 ? -9.203 1.802 21.332 1.00 90.06 181 ILE A CA 1
ATOM 1387 C C . ILE A 1 181 ? -9.073 0.371 20.787 1.00 90.06 181 ILE A C 1
ATOM 1389 O O . ILE A 1 181 ? -8.122 0.071 20.062 1.00 90.06 181 ILE A O 1
ATOM 1393 N N . SER A 1 182 ? -10.052 -0.491 21.077 1.00 90.56 182 SER A N 1
ATOM 1394 C CA . SER A 1 182 ? -10.066 -1.860 20.571 1.00 90.56 182 SER A CA 1
ATOM 1395 C C . SER A 1 182 ? -10.191 -1.895 19.047 1.00 90.56 182 SER A C 1
ATOM 1397 O O . SER A 1 182 ? -9.371 -2.520 18.372 1.00 90.56 182 SER A O 1
ATOM 1399 N N . GLN A 1 183 ? -11.150 -1.143 18.497 1.00 86.88 183 GLN A N 1
ATOM 1400 C CA . GLN A 1 183 ? -11.353 -1.005 17.056 1.00 86.88 183 GLN A CA 1
ATOM 1401 C C . GLN A 1 183 ? -10.105 -0.434 16.375 1.00 86.88 183 GLN A C 1
ATOM 1403 O O . GLN A 1 183 ? -9.683 -0.963 15.355 1.00 86.88 183 GLN A O 1
ATOM 1408 N N . LEU A 1 184 ? -9.449 0.578 16.951 1.00 87.00 184 LEU A N 1
ATOM 1409 C CA . LEU A 1 184 ? -8.170 1.084 16.439 1.00 87.00 184 LEU A CA 1
ATOM 1410 C C . LEU A 1 184 ? -7.102 -0.008 16.321 1.00 87.00 184 LEU A C 1
ATOM 1412 O O . LEU A 1 184 ? -6.402 -0.077 15.309 1.00 87.00 184 LEU A O 1
ATOM 1416 N N . GLY A 1 185 ? -6.975 -0.853 17.345 1.00 91.00 185 GLY A N 1
ATOM 1417 C CA . GLY A 1 185 ? -6.049 -1.982 17.339 1.00 91.00 185 GLY A CA 1
ATOM 1418 C C . GLY A 1 185 ? -6.356 -2.983 16.227 1.00 91.00 185 GLY A C 1
ATOM 1419 O O . GLY A 1 185 ? -5.462 -3.344 15.462 1.00 91.00 185 GLY A O 1
ATOM 1420 N N . ASP A 1 186 ? -7.623 -3.371 16.088 1.00 88.88 186 ASP A N 1
ATOM 1421 C CA . ASP A 1 186 ? -8.074 -4.311 15.054 1.00 88.88 186 ASP A CA 1
ATOM 1422 C C . ASP A 1 186 ? -7.836 -3.766 13.634 1.00 88.88 186 ASP A C 1
ATOM 1424 O O . ASP A 1 186 ? -7.258 -4.433 12.771 1.00 88.88 186 ASP A O 1
ATOM 1428 N N . VAL A 1 187 ? -8.154 -2.486 13.423 1.00 86.56 187 VAL A N 1
ATOM 1429 C CA . VAL A 1 187 ? -7.894 -1.774 12.166 1.00 86.56 187 VAL A CA 1
ATOM 1430 C C . VAL A 1 187 ? -6.414 -1.775 11.815 1.00 86.56 187 VAL A C 1
ATOM 1432 O O . VAL A 1 187 ? -6.050 -2.063 10.674 1.00 86.56 187 VAL A O 1
ATOM 1435 N N . LEU A 1 188 ? -5.541 -1.478 12.778 1.00 89.25 188 LEU A N 1
ATOM 1436 C CA . LEU A 1 188 ? -4.102 -1.518 12.542 1.00 89.25 188 LEU A CA 1
ATOM 1437 C C . LEU A 1 188 ? -3.650 -2.933 12.165 1.00 89.25 188 LEU A C 1
ATOM 1439 O O . LEU A 1 188 ? -2.949 -3.084 11.167 1.00 89.25 188 LEU A O 1
ATOM 1443 N N . ILE A 1 189 ? -4.097 -3.974 12.877 1.00 90.44 189 ILE A N 1
ATOM 1444 C CA . ILE A 1 189 ? -3.778 -5.376 12.547 1.00 90.44 189 ILE A CA 1
ATOM 1445 C C . ILE A 1 189 ? -4.194 -5.714 11.111 1.00 90.44 189 ILE A C 1
ATOM 1447 O O . ILE A 1 189 ? -3.451 -6.396 10.398 1.00 90.44 189 ILE A O 1
ATOM 1451 N N . MET A 1 190 ? -5.352 -5.222 10.676 1.00 87.94 190 MET A N 1
ATOM 1452 C CA . MET A 1 190 ? -5.858 -5.449 9.330 1.00 87.94 190 MET A CA 1
ATOM 1453 C C . MET A 1 190 ? -5.096 -4.664 8.249 1.00 87.94 190 MET A C 1
ATOM 1455 O O . MET A 1 190 ? -4.861 -5.183 7.156 1.00 87.94 190 MET A O 1
ATOM 1459 N N . VAL A 1 191 ? -4.700 -3.422 8.528 1.00 87.31 191 VAL A N 1
ATOM 1460 C CA . VAL A 1 191 ? -4.034 -2.544 7.553 1.00 87.31 191 VAL A CA 1
ATOM 1461 C C . VAL A 1 191 ? -2.548 -2.880 7.397 1.00 87.31 191 VAL A C 1
ATOM 1463 O O . VAL A 1 191 ? -1.996 -2.676 6.314 1.00 87.31 191 VAL A O 1
ATOM 1466 N N . ILE A 1 192 ? -1.882 -3.429 8.422 1.00 91.62 192 ILE A N 1
ATOM 1467 C CA . ILE A 1 192 ? -0.434 -3.706 8.381 1.00 91.62 192 ILE A CA 1
ATOM 1468 C C . ILE A 1 192 ? -0.012 -4.574 7.179 1.00 91.62 192 ILE A C 1
ATOM 1470 O O . ILE A 1 192 ? 0.969 -4.196 6.532 1.00 91.62 192 ILE A O 1
ATOM 1474 N N . PRO A 1 193 ? -0.684 -5.688 6.813 1.00 92.44 193 PRO A N 1
ATOM 1475 C CA . PRO A 1 193 ? -0.335 -6.449 5.613 1.00 92.44 193 PRO A CA 1
ATOM 1476 C C . PRO A 1 193 ? -0.365 -5.611 4.338 1.00 92.44 193 PRO A C 1
ATOM 1478 O O . PRO A 1 193 ? 0.579 -5.668 3.555 1.00 92.44 193 PRO A O 1
ATOM 1481 N N . VAL A 1 194 ? -1.397 -4.783 4.163 1.00 90.06 194 VAL A N 1
ATOM 1482 C CA . VAL A 1 194 ? -1.542 -3.905 2.994 1.00 90.06 194 VAL A CA 1
ATOM 1483 C C . VAL A 1 194 ? -0.453 -2.833 2.990 1.00 90.06 194 VAL A C 1
ATOM 1485 O O . VAL A 1 194 ? 0.215 -2.630 1.980 1.00 90.06 194 VAL A O 1
ATOM 1488 N N . ALA A 1 195 ? -0.210 -2.187 4.131 1.00 90.06 195 ALA A N 1
ATOM 1489 C CA . ALA A 1 195 ? 0.833 -1.176 4.266 1.00 90.06 195 ALA A CA 1
ATOM 1490 C C . ALA A 1 195 ? 2.230 -1.763 4.003 1.00 90.06 195 ALA A C 1
ATOM 1492 O O . ALA A 1 195 ? 3.022 -1.180 3.266 1.00 90.06 195 ALA A O 1
ATOM 1493 N N . THR A 1 196 ? 2.520 -2.947 4.544 1.00 92.38 196 THR A N 1
ATOM 1494 C CA . THR A 1 196 ? 3.801 -3.642 4.345 1.00 92.38 196 THR A CA 1
ATOM 1495 C C . THR A 1 196 ? 3.961 -4.111 2.902 1.00 92.38 196 THR A C 1
ATOM 1497 O O . THR A 1 196 ? 5.058 -4.031 2.359 1.00 92.38 196 THR A O 1
ATOM 1500 N N . ALA A 1 197 ? 2.879 -4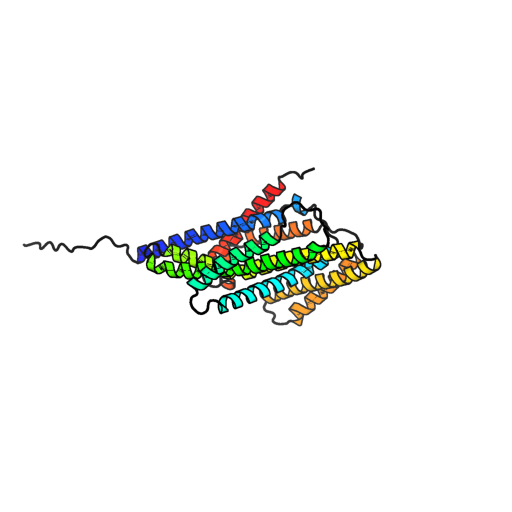.542 2.250 1.00 93.19 197 ALA A N 1
ATOM 1501 C CA . ALA A 1 197 ? 2.872 -4.875 0.830 1.00 93.19 197 ALA A CA 1
ATOM 1502 C C . ALA A 1 197 ? 3.225 -3.660 -0.038 1.00 93.19 197 ALA A C 1
ATOM 1504 O O . ALA A 1 197 ? 4.094 -3.747 -0.902 1.00 93.19 197 ALA A O 1
ATOM 1505 N N . LEU A 1 198 ? 2.598 -2.509 0.223 1.00 91.06 198 LEU A N 1
ATOM 1506 C CA . LEU A 1 198 ? 2.870 -1.265 -0.501 1.00 91.06 198 LEU A CA 1
ATOM 1507 C C . LEU A 1 198 ? 4.293 -0.755 -0.251 1.00 91.06 198 LEU A C 1
ATOM 1509 O O . LEU A 1 198 ? 4.973 -0.350 -1.192 1.00 91.06 198 LEU A O 1
ATOM 1513 N N . LEU A 1 199 ? 4.772 -0.814 0.995 1.00 90.56 199 LEU A N 1
ATOM 1514 C CA . LEU A 1 199 ? 6.151 -0.461 1.340 1.00 90.56 199 LEU A CA 1
ATOM 1515 C C . LEU A 1 199 ? 7.158 -1.416 0.687 1.00 90.56 199 LEU A C 1
ATOM 1517 O O . LEU A 1 199 ? 8.160 -0.966 0.131 1.00 90.56 199 LEU A O 1
ATOM 1521 N N . GLY A 1 200 ? 6.891 -2.723 0.699 1.00 91.19 200 GLY A N 1
ATOM 1522 C CA . GLY A 1 200 ? 7.700 -3.731 0.015 1.00 91.19 200 GLY A CA 1
ATOM 1523 C C . GLY A 1 200 ? 7.751 -3.488 -1.493 1.00 91.19 200 GLY A C 1
ATOM 1524 O O . GLY A 1 200 ? 8.833 -3.435 -2.077 1.00 91.19 200 GLY A O 1
ATOM 1525 N N . GLY A 1 201 ? 6.593 -3.247 -2.115 1.00 90.50 201 GLY A N 1
ATOM 1526 C CA . GLY A 1 201 ? 6.470 -2.902 -3.532 1.00 90.50 201 GLY A CA 1
ATOM 1527 C C . GLY A 1 201 ? 7.230 -1.631 -3.899 1.00 90.50 201 GLY A C 1
ATOM 1528 O O . GLY A 1 201 ? 8.025 -1.638 -4.835 1.00 90.50 201 GLY A O 1
ATOM 1529 N N . GLY A 1 202 ? 7.063 -0.557 -3.125 1.00 87.94 202 GLY A N 1
ATOM 1530 C CA . GLY A 1 202 ? 7.762 0.707 -3.352 1.00 87.94 202 GLY A CA 1
ATOM 1531 C C . GLY A 1 202 ? 9.278 0.591 -3.173 1.00 87.94 202 GLY A C 1
ATOM 1532 O O . GLY A 1 202 ? 10.040 1.078 -4.008 1.00 87.94 202 GLY A O 1
ATOM 1533 N N . THR A 1 203 ? 9.743 -0.090 -2.122 1.00 88.25 203 THR A N 1
ATOM 1534 C CA . THR A 1 203 ? 11.182 -0.256 -1.848 1.00 88.25 203 THR A CA 1
ATOM 1535 C C . THR A 1 203 ? 11.878 -1.124 -2.895 1.00 88.25 203 THR A C 1
ATOM 1537 O O . THR A 1 203 ? 12.931 -0.720 -3.397 1.00 88.25 203 THR A O 1
ATOM 1540 N N . LEU A 1 204 ? 11.293 -2.261 -3.292 1.00 89.50 204 LEU A N 1
ATOM 1541 C CA . LEU A 1 204 ? 11.843 -3.084 -4.374 1.00 89.50 204 LEU A CA 1
ATOM 1542 C C . LEU A 1 204 ? 11.655 -2.456 -5.753 1.00 89.50 204 LEU A C 1
ATOM 1544 O O . LEU A 1 204 ? 12.531 -2.609 -6.598 1.00 89.50 204 LEU A O 1
ATOM 1548 N N . GLY A 1 205 ? 10.591 -1.686 -5.977 1.00 88.06 205 GLY A N 1
ATOM 1549 C CA . GLY A 1 205 ? 10.438 -0.869 -7.179 1.00 88.06 205 GLY A CA 1
ATOM 1550 C C . GLY A 1 205 ? 11.574 0.151 -7.322 1.00 88.06 205 GLY A C 1
ATOM 1551 O O . GLY A 1 205 ? 12.176 0.267 -8.391 1.00 88.06 205 GLY A O 1
ATOM 1552 N N . ILE A 1 206 ? 11.943 0.836 -6.232 1.00 87.88 206 ILE A N 1
ATOM 1553 C CA . ILE A 1 206 ? 13.087 1.765 -6.194 1.00 87.88 206 ILE A CA 1
ATOM 1554 C C . ILE A 1 206 ? 14.415 1.017 -6.363 1.00 87.88 206 ILE A C 1
ATOM 1556 O O . ILE A 1 206 ? 15.293 1.487 -7.091 1.00 87.88 206 ILE A O 1
ATOM 1560 N N . ALA A 1 207 ? 14.587 -0.134 -5.707 1.00 87.12 207 ALA A N 1
ATOM 1561 C CA . ALA A 1 207 ? 15.782 -0.959 -5.863 1.00 87.12 207 ALA A CA 1
ATOM 1562 C C . ALA A 1 207 ? 15.939 -1.435 -7.315 1.00 87.12 207 ALA A C 1
ATOM 1564 O O . ALA A 1 207 ? 17.019 -1.300 -7.885 1.00 87.12 207 ALA A O 1
ATOM 1565 N N . GLY A 1 208 ? 14.849 -1.885 -7.941 1.00 86.94 208 GLY A N 1
ATOM 1566 C CA . GLY A 1 208 ? 14.786 -2.237 -9.356 1.00 86.94 208 GLY A CA 1
ATOM 1567 C C . GLY A 1 208 ? 15.144 -1.057 -10.256 1.00 86.94 208 GLY A C 1
ATOM 1568 O O . GLY A 1 208 ? 15.981 -1.196 -11.142 1.00 86.94 208 GLY A O 1
ATOM 1569 N N . ASN A 1 209 ? 14.611 0.135 -9.980 1.00 87.31 209 ASN A N 1
ATOM 1570 C CA . ASN A 1 209 ? 14.972 1.351 -10.712 1.00 87.31 209 ASN A CA 1
ATOM 1571 C C . ASN A 1 209 ? 16.482 1.654 -10.630 1.00 87.31 209 ASN A C 1
ATOM 1573 O O . ASN A 1 209 ? 17.107 1.942 -11.648 1.00 87.31 209 ASN A O 1
ATOM 1577 N N . LYS A 1 210 ? 17.089 1.546 -9.438 1.00 86.19 210 LYS A N 1
ATOM 1578 C CA . LYS A 1 210 ? 18.540 1.741 -9.241 1.00 86.19 210 LYS A CA 1
ATOM 1579 C C . LYS A 1 210 ? 19.378 0.665 -9.932 1.00 86.19 210 LYS A C 1
ATOM 1581 O O . LYS A 1 210 ? 20.413 0.984 -10.508 1.00 86.19 210 LYS A O 1
ATOM 1586 N N . LEU A 1 211 ? 18.937 -0.593 -9.892 1.00 86.25 211 LEU A N 1
ATOM 1587 C CA . LEU A 1 211 ? 19.581 -1.690 -10.619 1.00 86.25 211 LEU A CA 1
ATOM 1588 C C . LEU A 1 211 ? 19.530 -1.449 -12.130 1.00 86.25 211 LEU A C 1
ATOM 1590 O O . LEU A 1 211 ? 20.542 -1.618 -12.803 1.00 86.25 211 LEU A O 1
ATOM 1594 N N . GLY A 1 212 ? 18.394 -0.977 -12.646 1.00 84.81 212 GLY A N 1
ATOM 1595 C CA . GLY A 1 212 ? 18.256 -0.581 -14.044 1.00 84.81 212 GLY A CA 1
ATOM 1596 C C . GLY A 1 212 ? 19.225 0.535 -14.439 1.00 84.81 212 GLY A C 1
ATOM 1597 O O . GLY A 1 212 ? 19.854 0.438 -15.492 1.00 84.81 212 GLY A O 1
ATOM 1598 N N . GLN A 1 213 ? 19.411 1.543 -13.576 1.00 85.44 213 GLN A N 1
ATOM 1599 C CA . GLN A 1 213 ? 20.372 2.629 -13.811 1.00 85.44 213 GLN A CA 1
ATOM 1600 C C . GLN A 1 213 ? 21.798 2.087 -13.840 1.00 85.44 213 GLN A C 1
ATOM 1602 O O . GLN A 1 213 ? 22.535 2.339 -14.785 1.00 85.44 213 GLN A O 1
ATOM 1607 N N . TYR A 1 214 ? 22.159 1.266 -12.852 1.00 85.94 214 TYR A N 1
ATOM 1608 C CA . TYR A 1 214 ? 23.480 0.651 -12.777 1.00 85.94 214 TYR A CA 1
ATOM 1609 C C . TYR A 1 214 ? 23.809 -0.167 -14.035 1.00 85.94 214 TYR A C 1
ATOM 1611 O O . TYR A 1 214 ? 24.878 0.011 -14.618 1.00 85.94 214 TYR A O 1
ATOM 1619 N N . VAL A 1 215 ? 22.866 -1.001 -14.485 1.00 85.25 215 VAL A N 1
ATOM 1620 C CA . VAL A 1 215 ? 22.947 -1.778 -15.732 1.00 85.25 215 VAL A CA 1
ATOM 1621 C C . VAL A 1 215 ? 23.103 -0.860 -16.946 1.00 85.25 215 VAL A C 1
ATOM 1623 O O . VAL A 1 215 ? 23.972 -1.087 -17.783 1.00 85.25 215 VAL A O 1
ATOM 1626 N N . SER A 1 216 ? 22.293 0.195 -17.038 1.00 82.81 216 SER A N 1
ATOM 1627 C CA . SER A 1 216 ? 22.332 1.150 -18.150 1.00 82.81 216 SER A CA 1
ATOM 1628 C C . SER A 1 216 ? 23.648 1.935 -18.217 1.00 82.81 216 SER A C 1
ATOM 1630 O O . SER A 1 216 ? 24.090 2.283 -19.313 1.00 82.81 216 SER A O 1
ATOM 1632 N N . ASP A 1 217 ? 24.267 2.216 -17.070 1.00 84.44 217 ASP A N 1
ATOM 1633 C CA . ASP A 1 217 ? 25.453 3.072 -16.977 1.00 84.44 217 ASP A CA 1
ATOM 1634 C C . ASP A 1 217 ? 26.770 2.289 -17.103 1.00 84.44 217 ASP A C 1
ATOM 1636 O O . ASP A 1 217 ? 27.750 2.825 -17.620 1.00 84.44 217 ASP A O 1
ATOM 1640 N N . HIS A 1 218 ? 26.810 1.026 -16.660 1.00 87.06 218 HIS A N 1
ATOM 1641 C CA . HIS A 1 218 ? 28.051 0.238 -16.579 1.00 87.06 218 HIS A CA 1
ATOM 1642 C C . HIS A 1 218 ? 28.188 -0.845 -17.659 1.00 87.06 218 HIS A C 1
ATOM 1644 O O . HIS A 1 218 ? 29.269 -1.416 -17.806 1.00 87.06 218 HIS A O 1
ATOM 1650 N N . MET A 1 219 ? 27.128 -1.166 -18.408 1.00 84.88 219 MET A N 1
ATOM 1651 C CA . MET A 1 219 ? 27.170 -2.237 -19.410 1.00 84.88 219 MET A CA 1
ATOM 1652 C C . MET A 1 219 ? 27.427 -1.721 -20.832 1.00 84.88 219 MET A C 1
ATOM 1654 O O . MET A 1 219 ? 27.110 -0.587 -21.191 1.00 84.88 219 MET A O 1
ATOM 1658 N N . SER A 1 220 ? 28.007 -2.584 -21.673 1.00 86.06 220 SER A N 1
ATOM 1659 C CA . SER A 1 220 ? 28.242 -2.277 -23.086 1.00 86.06 220 SER A CA 1
ATOM 1660 C C . SER A 1 220 ? 26.926 -2.132 -23.857 1.00 86.06 220 SER A C 1
ATOM 1662 O O . SER A 1 220 ? 25.892 -2.690 -23.482 1.00 86.06 220 SER A O 1
ATOM 1664 N N . GLN A 1 221 ? 26.965 -1.410 -24.981 1.00 82.56 221 GLN A N 1
ATOM 1665 C CA . GLN A 1 221 ? 25.767 -1.104 -25.765 1.00 82.56 221 GLN A CA 1
ATOM 1666 C C . GLN A 1 221 ? 24.982 -2.359 -26.168 1.00 82.56 221 GLN A C 1
ATOM 1668 O O . GLN A 1 221 ? 23.763 -2.325 -26.083 1.00 82.56 221 GLN A O 1
ATOM 1673 N N . HIS A 1 222 ? 25.653 -3.457 -26.546 1.00 83.50 222 HIS A N 1
ATOM 1674 C CA . HIS A 1 222 ? 25.005 -4.727 -26.911 1.00 83.50 222 HIS A CA 1
ATOM 1675 C C . HIS A 1 222 ? 24.330 -5.415 -25.716 1.00 83.50 222 HIS A C 1
ATOM 1677 O O . HIS A 1 222 ? 23.196 -5.878 -25.831 1.00 83.50 222 HIS A O 1
ATOM 1683 N N . LEU A 1 223 ? 24.986 -5.437 -24.551 1.00 84.19 223 LEU A N 1
ATOM 1684 C CA . LEU A 1 223 ? 24.427 -6.053 -23.345 1.00 84.19 223 LEU A CA 1
ATOM 1685 C C . LEU A 1 223 ? 23.186 -5.305 -22.841 1.00 84.19 223 LEU A C 1
ATOM 1687 O O . LEU A 1 223 ? 22.248 -5.937 -22.356 1.00 84.19 223 LEU A O 1
ATOM 1691 N N . ILE A 1 224 ? 23.134 -3.982 -23.022 1.00 83.56 224 ILE A N 1
ATOM 1692 C CA . ILE A 1 224 ? 21.939 -3.181 -22.723 1.00 83.56 224 ILE A CA 1
ATOM 1693 C C . ILE A 1 224 ? 20.771 -3.574 -23.635 1.00 83.56 224 ILE A C 1
ATOM 1695 O O . ILE A 1 224 ? 19.643 -3.648 -23.157 1.00 83.56 224 ILE A O 1
ATOM 1699 N N . GLN A 1 225 ? 21.000 -3.869 -24.922 1.00 82.38 225 GLN A N 1
ATOM 1700 C CA . GLN A 1 225 ? 19.909 -4.281 -25.825 1.00 82.38 225 GLN A CA 1
ATOM 1701 C C . GLN A 1 225 ? 19.314 -5.618 -25.389 1.00 82.38 225 GLN A C 1
ATOM 1703 O O . GLN A 1 225 ? 18.098 -5.733 -25.263 1.00 82.38 225 GLN A O 1
ATOM 1708 N N . ILE A 1 226 ? 20.174 -6.598 -25.094 1.00 85.88 226 ILE A N 1
ATOM 1709 C CA . ILE A 1 226 ? 19.747 -7.916 -24.607 1.00 85.88 226 ILE A CA 1
ATOM 1710 C C . ILE A 1 226 ? 18.977 -7.757 -23.294 1.00 85.88 226 ILE A C 1
ATOM 1712 O O . ILE A 1 226 ? 17.882 -8.296 -23.144 1.00 85.88 226 ILE A O 1
ATOM 1716 N N . THR A 1 227 ? 19.511 -6.961 -22.365 1.00 85.94 227 THR A N 1
ATOM 1717 C CA . THR A 1 227 ? 18.867 -6.732 -21.068 1.00 85.94 227 THR A CA 1
ATOM 1718 C C . THR A 1 227 ? 17.532 -6.013 -21.220 1.00 85.94 227 THR A C 1
ATOM 1720 O O . THR A 1 227 ? 16.576 -6.390 -20.554 1.00 85.94 227 THR A O 1
ATOM 1723 N N . ASN A 1 228 ? 17.421 -5.035 -22.121 1.00 87.06 228 ASN A N 1
ATOM 1724 C CA . ASN A 1 228 ? 16.165 -4.336 -22.385 1.00 87.06 228 ASN A CA 1
ATOM 1725 C C . ASN A 1 228 ? 15.107 -5.264 -22.964 1.00 87.06 228 ASN A C 1
ATOM 1727 O O . ASN A 1 228 ? 13.980 -5.239 -22.484 1.00 87.06 228 ASN A O 1
ATOM 1731 N N . ILE A 1 229 ? 15.465 -6.108 -23.933 1.00 88.69 229 ILE A N 1
ATOM 1732 C CA . ILE A 1 229 ? 14.525 -7.061 -24.530 1.00 88.69 229 ILE A CA 1
ATOM 1733 C C . ILE A 1 229 ? 14.018 -8.028 -23.458 1.00 88.69 229 ILE A C 1
ATOM 1735 O O . ILE A 1 229 ? 12.809 -8.178 -23.295 1.00 88.69 229 ILE A O 1
ATOM 1739 N N . CYS A 1 230 ? 14.922 -8.631 -22.680 1.00 89.56 230 CYS A N 1
ATOM 1740 C CA . CYS A 1 230 ? 14.555 -9.569 -21.620 1.00 89.56 230 CYS A CA 1
ATOM 1741 C C . CYS A 1 230 ? 13.745 -8.897 -20.502 1.00 89.56 230 CYS A C 1
ATOM 1743 O O . CYS A 1 230 ? 12.696 -9.401 -20.107 1.00 89.56 230 CYS A O 1
ATOM 1745 N N . ALA A 1 231 ? 14.201 -7.748 -19.998 1.00 89.12 231 ALA A N 1
ATOM 1746 C CA . ALA A 1 231 ? 13.533 -7.039 -18.913 1.00 89.12 231 ALA A CA 1
ATOM 1747 C C . ALA A 1 231 ? 12.169 -6.495 -19.354 1.00 89.12 231 ALA A C 1
ATOM 1749 O O . ALA A 1 231 ? 11.206 -6.616 -18.605 1.00 89.12 231 ALA A O 1
ATOM 1750 N N . ALA A 1 232 ? 12.050 -5.942 -20.565 1.00 89.00 232 ALA A N 1
ATOM 1751 C CA . ALA A 1 232 ? 10.776 -5.460 -21.092 1.00 89.00 232 ALA A CA 1
ATOM 1752 C C . ALA A 1 232 ? 9.800 -6.610 -21.366 1.00 89.00 232 ALA A C 1
ATOM 1754 O O . ALA A 1 232 ? 8.615 -6.463 -21.080 1.00 89.00 232 ALA A O 1
ATOM 1755 N N . ALA A 1 233 ? 10.280 -7.762 -21.852 1.00 92.88 233 ALA A N 1
ATOM 1756 C CA . ALA A 1 233 ? 9.463 -8.966 -21.987 1.00 92.88 233 ALA A CA 1
ATOM 1757 C C . ALA A 1 233 ? 8.915 -9.417 -20.628 1.00 92.88 233 ALA A C 1
ATOM 1759 O O . ALA A 1 233 ? 7.718 -9.644 -20.490 1.00 92.88 233 ALA A O 1
ATOM 1760 N N . LEU A 1 234 ? 9.770 -9.490 -19.604 1.00 92.62 234 LEU A N 1
ATOM 1761 C CA . LEU A 1 234 ? 9.358 -9.866 -18.251 1.00 92.62 234 LEU A CA 1
ATOM 1762 C C . LEU A 1 234 ? 8.407 -8.838 -17.630 1.00 92.62 234 LEU A C 1
ATOM 1764 O O . LEU A 1 234 ? 7.386 -9.216 -17.068 1.00 92.62 234 LEU A O 1
ATOM 1768 N N . ALA A 1 235 ? 8.693 -7.544 -17.759 1.00 91.00 235 ALA A N 1
ATOM 1769 C CA . ALA A 1 235 ? 7.825 -6.482 -17.260 1.00 91.00 235 ALA A CA 1
ATOM 1770 C C . ALA A 1 235 ? 6.457 -6.500 -17.956 1.00 91.00 235 ALA A C 1
ATOM 1772 O O . ALA A 1 235 ? 5.425 -6.396 -17.296 1.00 91.00 235 ALA A O 1
ATOM 1773 N N . GLY A 1 236 ? 6.440 -6.697 -19.276 1.00 91.56 236 GLY A N 1
ATOM 1774 C CA . GLY A 1 236 ? 5.219 -6.866 -20.054 1.00 91.56 236 GLY A CA 1
ATOM 1775 C C . GLY A 1 236 ? 4.439 -8.112 -19.637 1.00 91.56 236 GLY A C 1
ATOM 1776 O O . GLY A 1 236 ? 3.230 -8.033 -19.436 1.00 91.56 236 GLY A O 1
ATOM 1777 N N . ALA A 1 237 ? 5.124 -9.237 -19.422 1.00 93.25 237 ALA A N 1
ATOM 1778 C CA . ALA A 1 237 ? 4.535 -10.475 -18.918 1.00 93.25 237 ALA A CA 1
ATOM 1779 C C . ALA A 1 237 ? 3.893 -10.282 -17.538 1.00 93.25 237 ALA A C 1
ATOM 1781 O O . ALA A 1 237 ? 2.773 -10.730 -17.310 1.00 93.25 237 ALA A O 1
ATOM 1782 N N . VAL A 1 238 ? 4.577 -9.569 -16.641 1.00 93.06 238 VAL A N 1
ATOM 1783 C CA . VAL A 1 238 ? 4.091 -9.232 -15.299 1.00 93.06 238 VAL A CA 1
ATOM 1784 C C . VAL A 1 238 ? 2.853 -8.340 -15.368 1.00 93.06 238 VAL A C 1
ATOM 1786 O O . VAL A 1 238 ? 1.859 -8.643 -14.714 1.00 93.06 238 VAL A O 1
ATOM 1789 N N . ILE A 1 239 ? 2.864 -7.281 -16.184 1.00 91.69 239 ILE A N 1
ATOM 1790 C CA . ILE A 1 239 ? 1.680 -6.429 -16.387 1.00 91.69 239 ILE A CA 1
ATOM 1791 C C . ILE A 1 239 ? 0.521 -7.261 -16.946 1.00 91.69 239 ILE A C 1
ATOM 1793 O O . ILE A 1 239 ? -0.596 -7.172 -16.440 1.00 91.69 239 ILE A O 1
ATOM 1797 N N . GLY A 1 240 ? 0.789 -8.098 -17.952 1.00 92.94 240 GLY A N 1
ATOM 1798 C CA . GLY A 1 240 ? -0.196 -9.003 -18.537 1.00 92.94 240 GLY A CA 1
ATOM 1799 C C . GLY A 1 240 ? -0.799 -9.951 -17.503 1.00 92.94 240 GLY A C 1
ATOM 1800 O O . GLY A 1 240 ? -2.017 -10.060 -17.413 1.00 92.94 240 GLY A O 1
ATOM 1801 N N . ALA A 1 241 ? 0.035 -10.565 -16.663 1.00 91.94 241 ALA A N 1
ATOM 1802 C CA . ALA A 1 241 ? -0.401 -11.433 -15.576 1.00 91.94 241 ALA A CA 1
ATOM 1803 C C . ALA A 1 241 ? -1.241 -10.687 -14.527 1.00 91.94 241 ALA A C 1
ATOM 1805 O O . ALA A 1 241 ? -2.224 -11.235 -14.039 1.00 91.94 241 ALA A O 1
ATOM 1806 N N . ILE A 1 242 ? -0.896 -9.441 -14.181 1.00 91.19 242 ILE A N 1
ATOM 1807 C CA . ILE A 1 242 ? -1.686 -8.628 -13.241 1.00 91.19 242 ILE A CA 1
ATOM 1808 C C . ILE A 1 242 ? -3.063 -8.317 -13.826 1.00 91.19 242 ILE A C 1
ATOM 1810 O O . ILE A 1 242 ? -4.074 -8.507 -13.152 1.00 91.19 242 ILE A O 1
ATOM 1814 N N . LEU A 1 243 ? -3.117 -7.869 -15.082 1.00 90.88 243 LEU A N 1
ATOM 1815 C CA . LEU A 1 243 ? -4.381 -7.586 -15.765 1.00 90.88 243 LEU A CA 1
ATOM 1816 C C . LEU A 1 243 ? -5.237 -8.848 -15.874 1.00 90.88 243 LEU A C 1
ATOM 1818 O O . LEU A 1 243 ? -6.422 -8.818 -15.560 1.00 90.88 243 LEU A O 1
ATOM 1822 N N . GLY A 1 244 ? -4.619 -9.962 -16.250 1.00 90.75 244 GLY A N 1
ATOM 1823 C CA . GLY A 1 244 ? -5.265 -11.260 -16.351 1.00 90.75 244 GLY A CA 1
ATOM 1824 C C . GLY A 1 244 ? -5.847 -11.768 -15.027 1.00 90.75 244 GLY A C 1
ATOM 1825 O O . GLY A 1 244 ? -7.017 -12.138 -14.980 1.00 90.75 244 GLY A O 1
ATOM 1826 N N . ASN A 1 245 ? -5.088 -11.676 -13.928 1.00 90.25 245 ASN A N 1
ATOM 1827 C CA . ASN A 1 245 ? -5.592 -11.980 -12.582 1.00 90.25 245 ASN A CA 1
ATOM 1828 C C . ASN A 1 245 ? -6.696 -11.013 -12.135 1.00 90.25 245 ASN A C 1
ATOM 1830 O O . ASN A 1 245 ? -7.604 -11.407 -11.416 1.00 90.25 245 ASN A O 1
ATOM 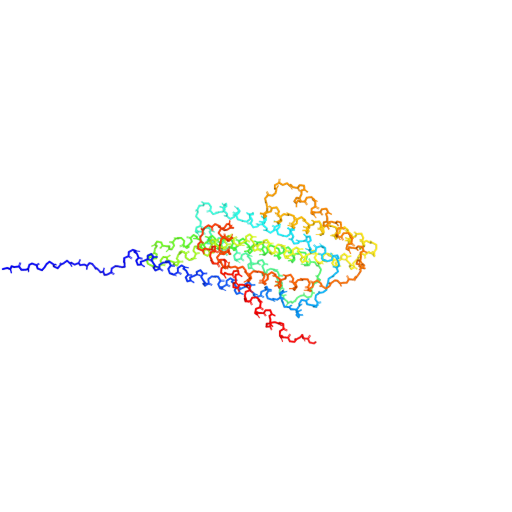1834 N N . THR A 1 246 ? -6.640 -9.747 -12.555 1.00 87.38 246 THR A N 1
ATOM 1835 C CA . THR A 1 246 ? -7.701 -8.774 -12.247 1.00 87.38 246 THR A CA 1
ATOM 1836 C C . THR A 1 246 ? -9.010 -9.160 -12.940 1.00 87.38 246 THR A C 1
ATOM 1838 O O . THR A 1 246 ? -10.078 -9.067 -12.341 1.00 87.38 246 THR A O 1
ATOM 1841 N N . VAL A 1 247 ? -8.931 -9.625 -14.190 1.00 87.88 247 VAL A N 1
ATOM 1842 C CA . VAL A 1 247 ? -10.084 -10.147 -14.937 1.00 87.88 247 VAL A CA 1
ATOM 1843 C C . VAL A 1 247 ? -10.612 -11.422 -14.285 1.00 87.88 247 VAL A C 1
ATOM 1845 O O . VAL A 1 247 ? -11.819 -11.536 -14.098 1.00 87.88 247 VAL A O 1
ATOM 1848 N N . ASP A 1 248 ? -9.732 -12.345 -13.897 1.00 89.69 248 ASP A N 1
ATOM 1849 C CA . ASP A 1 248 ? -10.128 -13.574 -13.203 1.00 89.69 248 ASP A CA 1
ATOM 1850 C C . ASP A 1 248 ? -10.821 -13.286 -11.873 1.00 89.69 248 ASP A C 1
ATOM 1852 O O . ASP A 1 248 ? -11.880 -13.827 -11.592 1.00 89.69 248 ASP A O 1
ATOM 1856 N N . TRP A 1 249 ? -10.290 -12.348 -11.093 1.00 85.56 249 TRP A N 1
ATOM 1857 C CA . TRP A 1 249 ? -10.911 -11.923 -9.845 1.00 85.56 249 TRP A CA 1
ATOM 1858 C C . TRP A 1 249 ? -12.327 -11.361 -10.050 1.00 85.56 249 TRP A C 1
ATOM 1860 O O . TRP A 1 249 ? -13.205 -11.585 -9.219 1.00 85.56 249 TRP A O 1
ATOM 1870 N N . PHE A 1 250 ? -12.569 -10.656 -11.160 1.00 82.19 250 PHE A N 1
ATOM 1871 C CA . PHE A 1 250 ? -13.872 -10.058 -11.457 1.00 82.19 250 PHE A CA 1
ATOM 1872 C C . PHE A 1 250 ? -14.878 -11.055 -12.051 1.00 82.19 250 PHE A C 1
ATOM 1874 O O . PHE A 1 250 ? -16.053 -11.024 -11.694 1.00 82.19 250 PHE A O 1
ATOM 1881 N N . TYR A 1 251 ? -14.432 -11.919 -12.966 1.00 86.56 251 TYR A N 1
ATOM 1882 C CA . TYR A 1 251 ? -15.302 -12.821 -13.731 1.00 86.56 251 TYR A CA 1
ATOM 1883 C C . TYR A 1 251 ? -15.277 -14.278 -13.254 1.00 86.56 251 TYR A C 1
ATOM 1885 O O . TYR A 1 251 ? -16.083 -15.059 -13.752 1.00 86.56 251 TYR A O 1
ATOM 1893 N N . GLN A 1 252 ? -14.389 -14.634 -12.318 1.00 88.25 252 GLN A N 1
ATOM 1894 C CA . GLN A 1 252 ? -14.197 -15.987 -11.774 1.00 88.25 252 GLN A CA 1
ATOM 1895 C C . GLN A 1 252 ? -14.154 -17.030 -12.896 1.00 88.25 252 GLN A C 1
ATOM 1897 O O . GLN A 1 252 ? -14.994 -17.922 -12.987 1.00 88.25 252 GLN A O 1
ATOM 1902 N N . LEU A 1 253 ? -13.215 -16.848 -13.828 1.00 86.19 253 LEU A N 1
ATOM 1903 C CA . LEU A 1 253 ? -13.136 -17.677 -15.032 1.00 86.19 253 LEU A CA 1
ATOM 1904 C C . LEU A 1 253 ? -12.528 -19.053 -14.731 1.00 86.19 253 LEU A C 1
ATOM 1906 O O . LEU A 1 253 ? -12.671 -19.958 -15.555 1.00 86.19 253 LEU A O 1
ATOM 1910 N N . ASP A 1 254 ? -11.832 -19.192 -13.593 1.00 84.88 254 ASP A N 1
ATOM 1911 C CA . ASP A 1 254 ? -11.254 -20.429 -13.043 1.00 84.88 254 ASP A CA 1
ATOM 1912 C C . ASP A 1 254 ? -10.398 -21.223 -14.051 1.00 84.88 254 ASP A C 1
ATOM 1914 O O . ASP A 1 254 ? -10.146 -22.421 -13.902 1.00 84.88 254 ASP A O 1
ATOM 1918 N N . ASN A 1 255 ? -9.912 -20.549 -15.098 1.00 88.19 255 ASN A N 1
ATOM 1919 C CA . ASN A 1 255 ? -9.114 -21.143 -16.158 1.00 88.19 255 ASN A CA 1
ATOM 1920 C C . ASN A 1 255 ? -7.762 -20.427 -16.290 1.00 88.19 255 ASN A C 1
ATOM 1922 O O . ASN A 1 255 ? -7.651 -19.447 -17.039 1.00 88.19 255 ASN A O 1
ATOM 1926 N N . PRO A 1 256 ? -6.702 -20.968 -15.654 1.00 84.19 256 PRO A N 1
ATOM 1927 C CA . PRO A 1 256 ? -5.367 -20.375 -15.665 1.00 84.19 256 PRO A CA 1
ATOM 1928 C C . PRO A 1 256 ? -4.800 -20.135 -17.070 1.00 84.19 256 PRO A C 1
ATOM 1930 O O . PRO A 1 256 ? -4.006 -19.215 -17.267 1.00 84.19 256 PRO A O 1
ATOM 1933 N N . GLN A 1 257 ? -5.190 -20.937 -18.070 1.00 86.88 257 GLN A N 1
ATOM 1934 C CA . GLN A 1 257 ? -4.726 -20.766 -19.455 1.00 86.88 257 GLN A CA 1
ATOM 1935 C C . GLN A 1 257 ? -5.168 -19.437 -20.057 1.00 86.88 257 GLN A C 1
ATOM 1937 O O . GLN A 1 257 ? -4.365 -18.753 -20.695 1.00 86.88 257 GLN A O 1
ATOM 1942 N N . GLN A 1 258 ? -6.417 -19.049 -19.820 1.00 83.56 258 GLN A N 1
ATOM 1943 C CA . GLN A 1 258 ? -6.986 -17.832 -20.389 1.00 83.56 258 GLN A CA 1
ATOM 1944 C C . GLN A 1 258 ? -6.726 -16.609 -19.514 1.00 83.56 258 GLN A C 1
ATOM 1946 O O . GLN A 1 258 ? -6.584 -15.508 -20.041 1.00 83.56 258 GLN A O 1
ATOM 1951 N N . THR A 1 259 ? -6.630 -16.794 -18.198 1.00 85.50 259 THR A N 1
ATOM 1952 C CA . THR A 1 259 ? -6.482 -15.687 -17.251 1.00 85.50 259 THR A CA 1
ATOM 1953 C C . THR A 1 259 ? -5.035 -15.337 -16.967 1.00 85.50 259 THR A C 1
ATOM 1955 O O . THR A 1 259 ? -4.716 -14.165 -16.829 1.00 85.50 259 THR A O 1
ATOM 1958 N N . LEU A 1 260 ? -4.130 -16.313 -16.923 1.00 88.88 260 LEU A N 1
ATOM 1959 C CA . LEU A 1 260 ? -2.732 -16.065 -16.585 1.00 88.88 260 LEU A CA 1
ATOM 1960 C C . LEU A 1 260 ? -1.830 -16.180 -17.809 1.00 88.88 260 LEU A C 1
ATOM 1962 O O . LEU A 1 260 ? -1.159 -15.216 -18.177 1.00 88.88 260 LEU A O 1
ATOM 1966 N N . TYR A 1 261 ? -1.820 -17.341 -18.463 1.00 90.62 261 TYR A N 1
ATOM 1967 C CA . TYR A 1 261 ? -0.820 -17.636 -19.492 1.00 90.62 261 TYR A CA 1
ATOM 1968 C C . TYR A 1 261 ? -1.007 -16.806 -20.767 1.00 90.62 261 TYR A C 1
ATOM 1970 O O . TYR A 1 261 ? -0.021 -16.306 -21.318 1.00 90.62 261 TYR A O 1
ATOM 1978 N N . TRP A 1 262 ? -2.245 -16.619 -21.236 1.00 91.31 262 TRP A N 1
ATOM 1979 C CA . TRP A 1 262 ? -2.506 -15.844 -22.451 1.00 91.31 262 TRP A CA 1
ATOM 1980 C C . TRP A 1 262 ? -2.195 -14.344 -22.287 1.00 91.31 262 TRP A C 1
ATOM 1982 O O . TRP A 1 262 ? -1.394 -13.823 -23.072 1.00 91.31 262 TRP A O 1
ATOM 1992 N N . PRO A 1 263 ? -2.689 -13.647 -21.242 1.00 93.88 263 PRO A N 1
ATOM 1993 C CA . PRO A 1 263 ? -2.343 -12.247 -21.000 1.00 93.88 263 PRO A CA 1
ATOM 1994 C C . PRO A 1 263 ? -0.851 -12.048 -20.733 1.00 93.88 263 PRO A C 1
ATOM 1996 O O . PRO A 1 263 ? -0.264 -11.088 -21.230 1.00 93.88 263 PRO A O 1
ATOM 1999 N N . MET A 1 264 ? -0.211 -12.975 -20.013 1.00 92.06 264 MET A N 1
ATOM 2000 C CA . MET A 1 264 ? 1.234 -12.957 -19.786 1.00 92.06 264 MET A CA 1
ATOM 2001 C C . MET A 1 264 ? 2.017 -13.065 -21.102 1.00 92.06 264 MET A C 1
ATOM 2003 O O . MET A 1 264 ? 2.960 -12.307 -21.322 1.00 92.06 264 MET A O 1
ATOM 2007 N N . SER A 1 265 ? 1.607 -13.959 -22.005 1.00 92.81 265 SER A N 1
ATOM 2008 C CA . SER A 1 265 ? 2.258 -14.140 -23.309 1.00 92.81 265 SER A CA 1
ATOM 2009 C C . SER A 1 265 ? 2.097 -12.908 -24.199 1.00 92.81 265 SER A C 1
ATOM 2011 O O . SER A 1 265 ? 3.075 -12.420 -24.766 1.00 92.81 265 SER A O 1
ATOM 2013 N N . ILE A 1 266 ? 0.883 -12.353 -24.276 1.00 93.25 266 ILE A N 1
ATOM 2014 C CA . ILE A 1 266 ? 0.613 -11.118 -25.027 1.00 93.25 266 ILE A CA 1
ATOM 2015 C C . ILE A 1 266 ? 1.431 -9.959 -24.454 1.00 93.25 266 ILE A C 1
ATOM 2017 O O . ILE A 1 266 ? 2.081 -9.230 -25.204 1.00 93.25 266 ILE A O 1
ATOM 2021 N N . GLY A 1 267 ? 1.441 -9.811 -23.129 1.00 92.69 267 GLY A N 1
ATOM 2022 C CA . GLY A 1 267 ? 2.221 -8.793 -22.438 1.00 92.69 267 GLY A CA 1
ATOM 2023 C C . GLY A 1 267 ? 3.716 -8.913 -22.728 1.00 92.69 267 GLY A C 1
ATOM 2024 O O . GLY A 1 267 ? 4.362 -7.909 -23.024 1.00 92.69 267 GLY A O 1
ATOM 2025 N N . ALA A 1 268 ? 4.260 -10.133 -22.728 1.00 92.88 268 ALA A N 1
ATOM 2026 C CA . ALA A 1 268 ? 5.659 -10.387 -23.063 1.00 92.88 268 ALA A CA 1
ATOM 2027 C C . ALA A 1 268 ? 5.992 -9.968 -24.500 1.00 92.88 268 ALA A C 1
ATOM 2029 O O . ALA A 1 268 ? 6.971 -9.256 -24.727 1.00 92.88 268 ALA A O 1
ATOM 2030 N N . ILE A 1 269 ? 5.152 -10.359 -25.464 1.00 93.00 269 ILE A N 1
ATOM 2031 C CA . ILE A 1 269 ? 5.324 -10.013 -26.880 1.00 93.00 269 ILE A CA 1
ATOM 2032 C C . ILE A 1 269 ? 5.273 -8.492 -27.069 1.00 93.00 269 ILE A C 1
ATOM 2034 O O . ILE A 1 269 ? 6.148 -7.924 -27.723 1.00 93.00 269 ILE A O 1
ATOM 2038 N N . LEU A 1 270 ? 4.298 -7.813 -26.458 1.00 91.94 270 LEU A N 1
ATOM 2039 C CA . LEU A 1 270 ? 4.196 -6.353 -26.501 1.00 91.94 270 LEU A CA 1
ATOM 2040 C C . LEU A 1 270 ? 5.414 -5.674 -25.863 1.00 91.94 270 LEU A C 1
ATOM 2042 O O . LEU A 1 270 ? 5.912 -4.691 -26.411 1.00 91.94 270 LEU A O 1
ATOM 2046 N N . GLY A 1 271 ? 5.929 -6.216 -24.758 1.00 88.62 271 GLY A N 1
ATOM 2047 C CA . GLY A 1 271 ? 7.151 -5.745 -24.107 1.00 88.62 271 GLY A CA 1
ATOM 2048 C C . GLY A 1 271 ? 8.379 -5.836 -25.017 1.00 88.62 271 GLY A C 1
ATOM 2049 O O . GLY A 1 271 ? 9.127 -4.865 -25.145 1.00 88.62 271 GLY A O 1
ATOM 2050 N N . VAL A 1 272 ? 8.547 -6.959 -25.724 1.00 90.81 272 VAL A N 1
ATOM 2051 C CA . VAL A 1 272 ? 9.615 -7.132 -26.724 1.00 90.81 272 VAL A CA 1
ATOM 2052 C C . VAL A 1 272 ? 9.454 -6.135 -27.871 1.00 90.81 272 VAL A C 1
ATOM 2054 O O . VAL A 1 272 ? 10.407 -5.436 -28.213 1.00 90.81 272 VAL A O 1
ATOM 2057 N N . ILE A 1 273 ? 8.252 -6.014 -28.442 1.00 89.69 273 ILE A N 1
ATOM 2058 C CA . ILE A 1 273 ? 7.979 -5.082 -29.547 1.00 89.69 273 ILE A CA 1
ATOM 2059 C C . ILE A 1 273 ? 8.276 -3.638 -29.122 1.00 89.69 273 ILE A C 1
ATOM 2061 O O . ILE A 1 273 ? 8.926 -2.899 -29.865 1.00 89.69 273 ILE A O 1
ATOM 2065 N N . ALA A 1 274 ? 7.851 -3.239 -27.921 1.00 85.12 274 ALA A N 1
ATOM 2066 C CA . ALA A 1 274 ? 8.136 -1.920 -27.369 1.00 85.12 274 ALA A CA 1
ATOM 2067 C C . ALA A 1 274 ? 9.648 -1.692 -27.203 1.00 85.12 274 ALA A C 1
ATOM 2069 O O . ALA A 1 274 ? 10.152 -0.633 -27.582 1.00 85.12 274 ALA A O 1
ATOM 2070 N N . SER A 1 275 ? 10.388 -2.698 -26.724 1.00 84.38 275 SER A N 1
ATOM 2071 C CA . SER A 1 275 ? 11.846 -2.618 -26.586 1.00 84.38 275 SER A CA 1
ATOM 2072 C C . SER A 1 275 ? 12.581 -2.486 -27.917 1.00 84.38 275 SER A C 1
ATOM 2074 O O . SER A 1 275 ? 13.646 -1.878 -27.947 1.00 84.38 275 SER A O 1
ATOM 2076 N N . LEU A 1 276 ? 12.049 -3.049 -29.003 1.00 86.25 276 LEU A N 1
ATOM 2077 C CA . LEU A 1 276 ? 12.653 -2.936 -30.334 1.00 86.25 276 LEU A CA 1
ATOM 2078 C C . LEU A 1 276 ? 12.330 -1.595 -31.010 1.00 86.25 276 LEU A C 1
ATOM 2080 O O . LEU A 1 276 ? 13.116 -1.106 -31.819 1.00 86.25 276 LEU A O 1
ATOM 2084 N N . ARG A 1 277 ? 11.176 -0.991 -30.694 1.00 81.75 277 ARG A N 1
ATOM 2085 C CA . ARG A 1 277 ? 10.735 0.295 -31.264 1.00 81.75 277 ARG A CA 1
ATOM 2086 C C . ARG A 1 277 ? 11.374 1.508 -30.590 1.00 81.75 277 ARG A C 1
ATOM 2088 O O . ARG A 1 277 ? 11.528 2.542 -31.237 1.00 81.75 277 ARG A O 1
ATOM 2095 N N . ILE A 1 278 ? 11.718 1.408 -29.308 1.00 77.56 278 ILE A N 1
ATOM 2096 C CA . ILE A 1 278 ? 12.275 2.518 -28.531 1.00 77.56 278 ILE A CA 1
ATOM 2097 C C . ILE A 1 278 ? 13.804 2.469 -28.609 1.00 77.56 278 ILE A C 1
ATOM 2099 O O . ILE A 1 278 ? 14.429 1.496 -28.195 1.00 77.56 278 ILE A O 1
ATOM 2103 N N . SER A 1 279 ? 14.427 3.539 -29.115 1.00 64.12 279 SER A N 1
ATOM 2104 C CA . SER A 1 279 ? 15.889 3.650 -29.169 1.00 64.12 279 SER A CA 1
ATOM 2105 C C . SER A 1 279 ? 16.525 3.442 -27.789 1.00 64.12 279 SER A C 1
ATOM 2107 O O . SER A 1 279 ? 16.124 4.055 -26.805 1.00 64.12 279 SER A O 1
ATOM 2109 N N . HIS A 1 280 ? 17.579 2.626 -27.751 1.00 58.28 280 HIS A N 1
ATOM 2110 C CA . HIS A 1 280 ? 18.226 2.013 -26.578 1.00 58.28 280 HIS A CA 1
ATOM 2111 C C . HIS A 1 280 ? 18.695 2.944 -25.441 1.00 58.28 280 HIS A C 1
ATOM 2113 O O . HIS A 1 280 ? 19.067 2.454 -24.378 1.00 58.28 280 HIS A O 1
ATOM 2119 N N . ARG A 1 281 ? 18.693 4.267 -25.640 1.00 60.25 281 ARG A N 1
ATOM 2120 C CA . ARG A 1 281 ? 19.032 5.281 -24.621 1.00 60.25 281 ARG A CA 1
ATOM 2121 C C . ARG A 1 281 ? 17.981 6.386 -24.485 1.00 60.25 281 ARG A C 1
ATOM 2123 O O . ARG A 1 281 ? 18.224 7.391 -23.822 1.00 60.25 281 ARG A O 1
ATOM 2130 N N . HIS A 1 282 ? 16.825 6.241 -25.130 1.00 71.44 282 HIS A N 1
ATOM 2131 C CA . HIS A 1 282 ? 15.774 7.241 -25.040 1.00 71.44 282 HIS A CA 1
ATOM 2132 C C . HIS A 1 282 ? 15.103 7.157 -23.668 1.00 71.44 282 HIS A C 1
ATOM 2134 O O . HIS A 1 282 ? 14.678 6.087 -23.229 1.00 71.44 282 HIS A O 1
ATOM 2140 N N . THR A 1 283 ? 15.038 8.289 -22.975 1.00 76.44 283 THR A N 1
ATOM 2141 C CA . THR A 1 283 ? 14.354 8.377 -21.689 1.00 76.44 283 THR A CA 1
ATOM 2142 C C . THR A 1 283 ? 12.871 8.627 -21.933 1.00 76.44 283 THR A C 1
ATOM 2144 O O . THR A 1 283 ? 12.489 9.541 -22.660 1.00 76.44 283 THR A O 1
ATOM 2147 N N . ILE A 1 284 ? 12.025 7.786 -21.345 1.00 80.06 284 ILE A N 1
ATOM 2148 C CA . ILE A 1 284 ? 10.571 7.875 -21.466 1.00 80.06 284 ILE A CA 1
ATOM 2149 C C . ILE A 1 284 ? 10.070 8.812 -20.358 1.00 80.06 284 ILE A C 1
ATOM 2151 O O . ILE A 1 284 ? 10.552 8.722 -19.219 1.00 80.06 284 ILE A O 1
ATOM 2155 N N . PRO A 1 285 ? 9.115 9.711 -20.650 1.00 83.38 285 PRO A N 1
ATOM 2156 C CA . PRO A 1 285 ? 8.527 10.603 -19.656 1.00 83.38 285 PRO A CA 1
ATOM 2157 C C . PRO A 1 285 ? 7.550 9.844 -18.736 1.00 83.38 285 PRO A C 1
ATOM 2159 O O . PRO A 1 285 ? 6.336 10.031 -18.799 1.00 83.38 285 PRO A O 1
ATOM 2162 N N . ILE A 1 286 ? 8.083 8.967 -17.877 1.00 82.81 286 ILE A N 1
ATOM 2163 C CA . ILE A 1 286 ? 7.296 8.100 -16.983 1.00 82.81 286 ILE A CA 1
ATOM 2164 C C . ILE A 1 286 ? 6.384 8.900 -16.052 1.00 82.81 286 ILE A C 1
ATOM 2166 O O . ILE A 1 286 ? 5.277 8.466 -15.751 1.00 82.81 286 ILE A O 1
ATOM 2170 N N . GLY A 1 287 ? 6.793 10.105 -15.653 1.00 84.12 287 GLY A N 1
ATOM 2171 C CA . GLY A 1 287 ? 5.974 10.926 -14.774 1.00 84.12 287 GLY A CA 1
ATOM 2172 C C . GLY A 1 287 ? 4.651 11.375 -15.397 1.00 84.12 287 GLY A C 1
ATOM 2173 O O . GLY A 1 287 ? 3.657 11.482 -14.687 1.00 84.12 287 GLY A O 1
ATOM 2174 N N . TYR A 1 288 ? 4.567 11.533 -16.723 1.00 86.44 288 TYR A N 1
ATOM 2175 C CA . TYR A 1 288 ? 3.272 11.775 -17.370 1.00 86.44 288 TYR A CA 1
ATOM 2176 C C . TYR A 1 288 ? 2.345 10.564 -17.239 1.00 86.44 288 TYR A C 1
ATOM 2178 O O . TYR A 1 288 ? 1.159 10.737 -16.972 1.00 86.44 288 TYR A O 1
ATOM 2186 N N . VAL A 1 289 ? 2.881 9.347 -17.369 1.00 87.56 289 VAL A N 1
ATOM 2187 C CA . VAL A 1 289 ? 2.109 8.112 -17.174 1.00 87.56 289 VAL A CA 1
ATOM 2188 C C . VAL A 1 289 ? 1.593 8.042 -15.739 1.00 87.56 289 VAL A C 1
ATOM 2190 O O . VAL A 1 289 ? 0.391 7.884 -15.541 1.00 87.56 289 VAL A O 1
ATOM 2193 N N . THR A 1 290 ? 2.462 8.249 -14.744 1.00 87.62 290 THR A N 1
ATOM 2194 C CA . THR A 1 290 ? 2.070 8.278 -13.326 1.00 87.62 290 THR A CA 1
ATOM 2195 C C . THR A 1 290 ? 0.997 9.331 -13.056 1.00 87.62 290 THR A C 1
ATOM 2197 O O . THR A 1 290 ? -0.003 9.027 -12.406 1.00 87.62 290 THR A O 1
ATOM 2200 N N . TYR A 1 291 ? 1.155 10.539 -13.603 1.00 90.06 291 TYR A N 1
ATOM 2201 C CA . TYR A 1 291 ? 0.183 11.623 -13.481 1.00 90.06 291 TYR A CA 1
ATOM 2202 C C . TYR A 1 291 ? -1.188 11.230 -14.046 1.00 90.06 291 TYR A C 1
ATOM 2204 O O . TYR A 1 291 ? -2.192 11.321 -13.339 1.00 90.06 291 TYR A O 1
ATOM 2212 N N . TYR A 1 292 ? -1.247 10.762 -15.298 1.00 91.81 292 TYR A N 1
ATOM 2213 C CA . TYR A 1 292 ? -2.516 10.409 -15.937 1.00 91.81 292 TYR A CA 1
ATOM 2214 C C . TYR A 1 292 ? -3.184 9.213 -15.260 1.00 91.81 292 TYR A C 1
ATOM 2216 O O . TYR A 1 292 ? -4.384 9.264 -15.010 1.00 91.81 292 TYR A O 1
ATOM 2224 N N . VAL A 1 293 ? -2.422 8.175 -14.903 1.00 91.44 293 VAL A N 1
ATOM 2225 C CA . VAL A 1 293 ? -2.947 7.006 -14.183 1.00 91.44 293 VAL A CA 1
ATOM 2226 C C . VAL A 1 293 ? -3.520 7.424 -12.832 1.00 91.44 293 VAL A C 1
ATOM 2228 O O . VAL A 1 293 ? -4.674 7.117 -12.540 1.00 91.44 293 VAL A O 1
ATOM 2231 N N . THR A 1 294 ? -2.766 8.192 -12.041 1.00 91.69 294 THR A N 1
ATOM 2232 C CA . THR A 1 294 ? -3.226 8.666 -10.727 1.00 91.69 294 THR A CA 1
ATOM 2233 C C . THR A 1 294 ? -4.483 9.521 -10.869 1.00 91.69 294 THR A C 1
ATOM 2235 O O . THR A 1 294 ? -5.455 9.317 -10.146 1.00 91.69 294 THR A O 1
ATOM 2238 N N . ARG A 1 295 ? -4.521 10.445 -11.837 1.00 91.44 295 ARG A N 1
ATOM 2239 C CA . ARG A 1 295 ? -5.676 11.329 -12.059 1.00 91.44 295 ARG A CA 1
ATOM 2240 C C . ARG A 1 295 ? -6.913 10.552 -12.507 1.00 91.44 295 ARG A C 1
ATOM 2242 O O . ARG A 1 295 ? -8.009 10.857 -12.045 1.00 91.44 295 ARG A O 1
ATOM 2249 N N . THR A 1 296 ? -6.744 9.538 -13.352 1.00 93.25 296 THR A N 1
ATOM 2250 C CA . THR A 1 296 ? -7.833 8.642 -13.757 1.00 93.25 296 THR A CA 1
ATOM 2251 C C . THR A 1 296 ? -8.366 7.850 -12.569 1.00 93.25 296 THR A C 1
ATOM 2253 O O . THR A 1 296 ? -9.577 7.828 -12.378 1.00 93.25 296 THR A O 1
ATOM 2256 N N . ILE A 1 297 ? -7.492 7.280 -11.730 1.00 93.38 297 ILE A N 1
ATOM 2257 C CA . ILE A 1 297 ? -7.904 6.561 -10.514 1.00 93.38 297 ILE A CA 1
ATOM 2258 C C . ILE A 1 297 ? -8.682 7.494 -9.582 1.00 93.38 297 ILE A C 1
ATOM 2260 O O . ILE A 1 297 ? -9.782 7.154 -9.164 1.00 93.38 297 ILE A O 1
ATOM 2264 N N . LEU A 1 298 ? -8.167 8.695 -9.303 1.00 93.00 298 LEU A N 1
ATOM 2265 C CA . LEU A 1 298 ? -8.847 9.663 -8.437 1.00 93.00 298 LEU A CA 1
ATOM 2266 C C . LEU A 1 298 ? -10.221 10.066 -8.984 1.00 93.00 298 LEU A C 1
ATOM 2268 O O . LEU A 1 298 ? -11.184 10.149 -8.225 1.00 93.00 298 LEU A O 1
ATOM 2272 N N . ASN A 1 299 ? -10.325 10.305 -10.292 1.00 92.88 299 ASN A N 1
ATOM 2273 C CA . ASN A 1 299 ? -11.596 10.644 -10.925 1.00 92.88 299 ASN A CA 1
ATOM 2274 C C . ASN A 1 299 ? -12.583 9.462 -10.877 1.00 92.88 299 ASN A C 1
ATOM 2276 O O . ASN A 1 299 ? -13.757 9.678 -10.589 1.00 92.88 299 ASN A O 1
ATOM 2280 N N . ALA A 1 300 ? -12.111 8.231 -11.098 1.00 92.69 300 ALA A N 1
ATOM 2281 C CA . ALA A 1 300 ? -12.928 7.022 -11.036 1.00 92.69 300 ALA A CA 1
ATOM 2282 C C . ALA A 1 300 ? -13.420 6.734 -9.609 1.00 92.69 300 ALA A C 1
ATOM 2284 O O . ALA A 1 300 ? -14.613 6.544 -9.396 1.00 92.69 300 ALA A O 1
ATOM 2285 N N . THR A 1 301 ? -12.540 6.786 -8.606 1.00 92.31 301 THR A N 1
ATOM 2286 C CA . THR A 1 301 ? -12.920 6.605 -7.195 1.00 92.31 301 THR A CA 1
ATOM 2287 C C . THR A 1 301 ? -13.966 7.632 -6.761 1.00 92.31 301 THR A C 1
ATOM 2289 O O . THR A 1 301 ? -14.875 7.313 -6.001 1.00 92.31 301 THR A O 1
ATOM 2292 N N . ARG A 1 302 ? -13.884 8.863 -7.279 1.00 89.44 302 ARG A N 1
ATOM 2293 C CA . ARG A 1 302 ? -14.870 9.917 -7.003 1.00 89.44 302 ARG A CA 1
ATOM 2294 C C . ARG A 1 302 ? -16.214 9.710 -7.694 1.00 89.44 302 ARG A C 1
ATOM 2296 O O . ARG A 1 302 ? -17.196 10.265 -7.214 1.00 89.44 302 ARG A O 1
ATOM 2303 N N . SER A 1 303 ? -16.267 8.974 -8.805 1.00 92.06 303 SER A N 1
ATOM 2304 C CA . SER A 1 303 ? -17.528 8.689 -9.499 1.00 92.06 303 SER A CA 1
ATOM 2305 C C . SER A 1 303 ? -18.303 7.520 -8.892 1.00 92.06 303 SER A C 1
ATOM 2307 O O . SER A 1 303 ? -19.477 7.356 -9.205 1.00 92.06 303 SER A O 1
ATOM 2309 N N . ILE A 1 304 ? -17.668 6.703 -8.045 1.00 93.50 304 ILE A N 1
ATOM 2310 C CA . ILE A 1 304 ? -18.337 5.594 -7.359 1.00 93.50 304 ILE A CA 1
ATOM 2311 C C . ILE A 1 304 ? -19.173 6.155 -6.203 1.00 93.50 304 ILE A C 1
ATOM 2313 O O . ILE A 1 304 ? -18.697 6.963 -5.406 1.00 93.50 304 ILE A O 1
ATOM 2317 N N . GLU A 1 305 ? -20.424 5.711 -6.096 1.00 93.06 305 GLU A N 1
ATOM 2318 C CA . GLU A 1 305 ? -21.308 6.088 -4.995 1.00 93.06 305 GLU A CA 1
ATOM 2319 C C . GLU A 1 305 ? -20.797 5.524 -3.650 1.00 93.06 305 GLU A C 1
ATOM 2321 O O . GLU A 1 305 ? -20.399 4.354 -3.590 1.00 93.06 305 GLU A O 1
ATOM 2326 N N . PRO A 1 306 ? -20.837 6.295 -2.543 1.00 88.75 306 PRO A N 1
ATOM 2327 C CA . PRO A 1 306 ? -20.394 5.819 -1.232 1.00 88.75 306 PRO A CA 1
ATOM 2328 C C . PRO A 1 306 ? -21.060 4.515 -0.775 1.00 88.75 306 PRO A C 1
ATOM 2330 O O . PRO A 1 306 ? -20.381 3.672 -0.196 1.00 88.75 306 PRO A O 1
ATOM 2333 N N . LEU A 1 307 ? -22.348 4.300 -1.075 1.00 91.06 307 LEU A N 1
ATOM 2334 C CA . LEU A 1 307 ? -23.046 3.052 -0.734 1.00 91.06 307 LEU A CA 1
ATOM 2335 C C . LEU A 1 307 ? -22.426 1.831 -1.426 1.00 91.06 307 LEU A C 1
ATOM 2337 O O . LEU A 1 307 ? -22.236 0.794 -0.792 1.00 91.06 307 LEU A O 1
ATOM 2341 N N . VAL A 1 308 ? -22.041 1.966 -2.698 1.00 93.56 308 VAL A N 1
ATOM 2342 C CA . VAL A 1 308 ? -21.351 0.902 -3.441 1.00 93.56 308 VAL A CA 1
ATOM 2343 C C . VAL A 1 308 ? -19.977 0.634 -2.831 1.00 93.56 308 VAL A C 1
ATOM 2345 O O . VAL A 1 308 ? -19.619 -0.524 -2.624 1.00 93.56 308 VAL A O 1
ATOM 2348 N N . MET A 1 309 ? -19.227 1.684 -2.469 1.00 92.00 309 MET A N 1
ATOM 2349 C CA . MET A 1 309 ? -17.944 1.525 -1.774 1.00 92.00 309 MET A CA 1
ATOM 2350 C C . MET A 1 309 ? -18.104 0.764 -0.455 1.00 92.00 309 MET A C 1
ATOM 2352 O O . MET A 1 309 ? -17.327 -0.151 -0.201 1.00 92.00 309 MET A O 1
ATOM 2356 N N . VAL A 1 310 ? -19.122 1.079 0.354 1.00 92.25 310 VAL A N 1
ATOM 2357 C CA . VAL A 1 310 ? -19.395 0.355 1.607 1.00 92.25 310 VAL A CA 1
ATOM 2358 C C . VAL A 1 310 ? -19.609 -1.133 1.343 1.00 92.25 310 VAL A C 1
ATOM 2360 O O . VAL A 1 310 ? -19.005 -1.951 2.027 1.00 92.25 310 VAL A O 1
ATOM 2363 N N . ILE A 1 311 ? -20.405 -1.499 0.334 1.00 92.69 311 ILE A N 1
ATOM 2364 C CA . ILE A 1 311 ? -20.654 -2.908 -0.011 1.00 92.69 311 ILE A CA 1
ATOM 2365 C C . ILE A 1 311 ? -19.349 -3.615 -0.404 1.00 92.69 311 ILE A C 1
ATOM 2367 O O . ILE A 1 311 ? -19.069 -4.704 0.095 1.00 92.69 311 ILE A O 1
ATOM 2371 N N . VAL A 1 312 ? -18.518 -2.987 -1.241 1.00 90.12 312 VAL A N 1
ATOM 2372 C CA . VAL A 1 312 ? -17.211 -3.541 -1.638 1.00 90.12 312 VAL A CA 1
ATOM 2373 C C . VAL A 1 312 ? -16.302 -3.732 -0.422 1.00 90.12 312 VAL A C 1
ATOM 2375 O O . VAL A 1 312 ? -15.694 -4.791 -0.263 1.00 90.12 312 VAL A O 1
ATOM 2378 N N . PHE A 1 313 ? -16.239 -2.740 0.469 1.00 89.62 313 PHE A N 1
ATOM 2379 C CA . PHE A 1 313 ? -15.447 -2.834 1.692 1.00 89.62 313 PHE A CA 1
ATOM 2380 C C . PHE A 1 313 ? -15.979 -3.903 2.645 1.00 89.62 313 PHE A C 1
ATOM 2382 O O . PHE A 1 313 ? -15.169 -4.607 3.232 1.00 89.62 313 PHE A O 1
ATOM 2389 N N . VAL A 1 314 ? -17.295 -4.100 2.754 1.00 91.19 314 VAL A N 1
ATOM 2390 C CA . VAL A 1 314 ? -17.887 -5.181 3.561 1.00 91.19 314 VAL A CA 1
ATOM 2391 C C . VAL A 1 314 ? -17.481 -6.560 3.038 1.00 91.19 314 VAL A C 1
ATOM 2393 O O . VAL A 1 314 ? -17.176 -7.443 3.833 1.00 91.19 314 VAL A O 1
ATOM 2396 N N . VAL A 1 315 ? -17.427 -6.752 1.717 1.00 89.19 315 VAL A N 1
ATOM 2397 C CA . VAL A 1 315 ? -16.937 -8.010 1.125 1.00 89.19 315 VAL A CA 1
ATOM 2398 C C . VAL A 1 315 ? -15.445 -8.211 1.409 1.00 89.19 315 VAL A C 1
ATOM 2400 O O . VAL A 1 315 ? -15.007 -9.338 1.622 1.00 89.19 315 VAL A O 1
ATOM 2403 N N . TRP A 1 316 ? -14.664 -7.128 1.438 1.00 83.12 316 TRP A N 1
ATOM 2404 C CA . TRP A 1 316 ? -13.219 -7.198 1.654 1.00 83.12 316 TRP A CA 1
ATOM 2405 C C . TRP A 1 316 ? -12.819 -7.391 3.124 1.00 83.12 316 TRP A C 1
ATOM 2407 O O . TRP A 1 316 ? -11.961 -8.220 3.419 1.00 83.12 316 TRP A O 1
ATOM 2417 N N . VAL A 1 317 ? -13.414 -6.623 4.041 1.00 81.88 317 VAL A N 1
ATOM 2418 C CA . VAL A 1 317 ? -13.023 -6.571 5.463 1.00 81.88 317 VAL A CA 1
ATOM 2419 C C . VAL A 1 317 ? -13.972 -7.310 6.392 1.00 81.88 317 VAL A C 1
ATOM 2421 O O . VAL A 1 317 ? -13.647 -7.535 7.554 1.00 81.88 317 VAL A O 1
ATOM 2424 N N . GLY A 1 318 ? -15.132 -7.709 5.881 1.00 84.19 318 GLY A N 1
ATOM 2425 C CA . GLY A 1 318 ? -16.220 -8.252 6.672 1.00 84.19 318 GLY A CA 1
ATOM 2426 C C . GLY A 1 318 ? -17.232 -7.189 7.088 1.00 84.19 318 GLY A C 1
ATOM 2427 O O . GLY A 1 318 ? -17.068 -5.980 6.899 1.00 84.19 318 GLY A O 1
ATOM 2428 N N . ILE A 1 319 ? -18.331 -7.673 7.657 1.00 83.69 319 ILE A N 1
ATOM 2429 C CA . ILE A 1 319 ? -19.430 -6.829 8.113 1.00 83.69 319 ILE A CA 1
ATOM 2430 C C . ILE A 1 319 ? -18.987 -6.100 9.377 1.00 83.69 319 ILE A C 1
ATOM 2432 O O . ILE A 1 319 ? -18.692 -6.724 10.394 1.00 83.69 319 ILE A O 1
ATOM 2436 N N . GLY A 1 320 ? -18.990 -4.770 9.331 1.00 80.94 320 GLY A N 1
ATOM 2437 C CA . GLY A 1 320 ? -18.739 -3.975 10.519 1.00 80.94 320 GLY A CA 1
ATOM 2438 C C . GLY A 1 320 ? -18.687 -2.470 10.267 1.00 80.94 320 GLY A C 1
ATOM 2439 O O . GLY A 1 320 ? -18.642 -2.022 9.118 1.00 80.94 320 GLY A O 1
ATOM 2440 N N . PRO A 1 321 ? -18.643 -1.675 11.348 1.00 80.75 321 PRO A N 1
ATOM 2441 C CA . PRO A 1 321 ? -18.546 -0.217 11.275 1.00 80.75 321 PRO A CA 1
ATOM 2442 C C . PRO A 1 321 ? -17.264 0.261 10.569 1.00 80.75 321 PRO A C 1
ATOM 2444 O O . PRO A 1 321 ? -17.241 1.316 9.934 1.00 80.75 321 PRO A O 1
ATOM 2447 N N . PHE A 1 322 ? -16.211 -0.560 10.614 1.00 80.25 322 PHE A N 1
ATOM 2448 C CA . PHE A 1 322 ? -14.941 -0.305 9.944 1.00 80.25 322 PHE A CA 1
ATOM 2449 C C . PHE A 1 322 ? -15.041 -0.275 8.412 1.00 80.25 322 PHE A C 1
ATOM 2451 O O . PHE A 1 322 ? -14.418 0.570 7.772 1.00 80.25 322 PHE A O 1
ATOM 2458 N N . ALA A 1 323 ? -15.863 -1.137 7.804 1.00 86.75 323 ALA A N 1
ATOM 2459 C CA . ALA A 1 323 ? -16.085 -1.098 6.358 1.00 86.75 323 ALA A CA 1
ATOM 2460 C C . ALA A 1 323 ? -16.651 0.266 5.925 1.00 86.75 323 ALA A C 1
ATOM 2462 O O . ALA A 1 323 ? -16.235 0.838 4.915 1.00 86.75 323 ALA A O 1
ATOM 2463 N N . GLY A 1 324 ? -17.550 0.821 6.746 1.00 87.06 324 GLY A N 1
ATOM 2464 C CA . GLY A 1 324 ? -18.095 2.163 6.569 1.00 87.06 324 GLY A CA 1
ATOM 2465 C C . GLY A 1 324 ? -17.034 3.257 6.690 1.00 87.06 324 GLY A C 1
ATOM 2466 O O . GLY A 1 324 ? -16.957 4.132 5.826 1.00 87.06 324 GLY A O 1
ATOM 2467 N N . SER A 1 325 ? -16.179 3.204 7.716 1.00 88.75 325 SER A N 1
ATOM 2468 C CA . SER A 1 325 ? -15.124 4.210 7.889 1.00 88.75 325 SER A CA 1
ATOM 2469 C C . SER A 1 325 ? -14.064 4.151 6.788 1.00 88.75 325 SER A C 1
ATOM 2471 O O . SER A 1 325 ? -13.639 5.206 6.324 1.00 88.75 325 SER A O 1
ATOM 2473 N N . LEU A 1 326 ? -13.691 2.966 6.292 1.00 89.19 326 LEU A N 1
ATOM 2474 C CA . LEU A 1 326 ? -12.792 2.823 5.140 1.00 89.19 326 LEU A CA 1
ATOM 2475 C C . LEU A 1 326 ? -13.396 3.372 3.848 1.00 89.19 326 LEU A C 1
ATOM 2477 O O . LEU A 1 326 ? -12.699 4.060 3.101 1.00 89.19 326 LEU A O 1
ATOM 2481 N N . ALA A 1 327 ? -14.679 3.110 3.593 1.00 91.06 327 ALA A N 1
ATOM 2482 C CA . ALA A 1 327 ? -15.373 3.651 2.427 1.00 91.06 327 ALA A CA 1
ATOM 2483 C C . ALA A 1 327 ? -15.372 5.188 2.444 1.00 91.06 327 ALA A C 1
ATOM 2485 O O . ALA A 1 327 ? -15.004 5.832 1.457 1.00 91.06 327 ALA A O 1
ATOM 2486 N N . LEU A 1 328 ? -15.705 5.780 3.596 1.00 91.31 328 LEU A N 1
ATOM 2487 C CA . LEU A 1 328 ? -15.651 7.228 3.800 1.00 91.31 328 LEU A CA 1
ATOM 2488 C C . LEU A 1 328 ? -14.220 7.768 3.697 1.00 91.31 328 LEU A C 1
ATOM 2490 O O . LEU A 1 328 ? -14.006 8.824 3.095 1.00 91.31 328 LEU A O 1
ATOM 2494 N N . ALA A 1 329 ? -13.234 7.046 4.238 1.00 92.06 329 ALA A N 1
ATOM 2495 C CA . ALA A 1 329 ? -11.828 7.421 4.160 1.00 92.06 329 ALA A CA 1
ATOM 2496 C C . ALA A 1 329 ? -11.370 7.469 2.705 1.00 92.06 329 ALA A C 1
ATOM 2498 O O . ALA A 1 329 ? -10.862 8.497 2.275 1.00 92.06 329 ALA A O 1
ATOM 2499 N N . LEU A 1 330 ? -11.602 6.406 1.927 1.00 92.69 330 LEU A N 1
ATOM 2500 C CA . LEU A 1 330 ? -11.195 6.316 0.524 1.00 92.69 330 LEU A CA 1
ATOM 2501 C C . LEU A 1 330 ? -11.820 7.436 -0.317 1.00 92.69 330 LEU A C 1
ATOM 2503 O O . LEU A 1 330 ? -11.124 8.088 -1.100 1.00 92.69 330 LEU A O 1
ATOM 2507 N N . HIS A 1 331 ? -13.112 7.700 -0.117 1.00 91.88 331 HIS A N 1
ATOM 2508 C CA . HIS A 1 331 ? -13.794 8.810 -0.777 1.00 91.88 331 HIS A CA 1
ATOM 2509 C C . HIS A 1 331 ? -13.149 10.162 -0.418 1.00 91.88 331 HIS A C 1
ATOM 2511 O O . HIS A 1 331 ? -12.870 10.985 -1.294 1.00 91.88 331 HIS A O 1
ATOM 2517 N N . THR A 1 332 ? -12.829 10.359 0.864 1.00 93.25 332 THR A N 1
ATOM 2518 C CA . THR A 1 332 ? -12.153 11.563 1.370 1.00 93.25 332 THR A CA 1
ATOM 2519 C C . THR A 1 332 ? -10.733 11.702 0.809 1.00 93.25 332 THR A C 1
ATOM 2521 O O . THR A 1 332 ? -10.367 12.795 0.376 1.00 93.25 332 THR A O 1
ATOM 2524 N N . VAL A 1 333 ? -9.952 10.612 0.733 1.00 94.88 333 VAL A N 1
ATOM 2525 C CA . VAL A 1 333 ? -8.619 10.590 0.099 1.00 94.88 333 VAL A CA 1
ATOM 2526 C C . VAL A 1 333 ? -8.726 11.102 -1.328 1.00 94.88 333 VAL A C 1
ATOM 2528 O O . VAL A 1 333 ? -7.967 11.984 -1.717 1.00 94.88 333 VAL A O 1
ATOM 2531 N N . ALA A 1 334 ? -9.671 10.578 -2.112 1.00 93.44 334 ALA A N 1
ATOM 2532 C CA . ALA A 1 334 ? -9.778 10.924 -3.522 1.00 93.44 334 ALA A CA 1
ATOM 2533 C C . ALA A 1 334 ? -10.172 12.397 -3.737 1.00 93.44 334 ALA A C 1
ATOM 2535 O O . ALA A 1 334 ? -9.660 13.065 -4.642 1.00 93.44 334 ALA A O 1
ATOM 2536 N N . ALA A 1 335 ? -11.055 12.925 -2.884 1.00 93.00 335 ALA A N 1
ATOM 2537 C CA . ALA A 1 335 ? -11.447 14.329 -2.902 1.00 93.00 335 ALA A CA 1
ATOM 2538 C C . ALA A 1 335 ? -10.287 15.262 -2.512 1.00 93.00 335 ALA A C 1
ATOM 2540 O O . ALA A 1 335 ? -9.965 16.187 -3.264 1.00 93.00 335 ALA A O 1
ATOM 2541 N N . LEU A 1 336 ? -9.631 14.994 -1.378 1.00 94.81 336 LEU A N 1
ATOM 2542 C CA . LEU A 1 336 ? -8.544 15.819 -0.847 1.00 94.81 336 LEU A CA 1
ATOM 2543 C C . LEU A 1 336 ? -7.274 15.728 -1.691 1.00 94.81 336 LEU A C 1
ATOM 2545 O O . LEU A 1 336 ? -6.662 16.754 -1.965 1.00 94.81 336 LEU A O 1
ATOM 2549 N N . ALA A 1 337 ? -6.898 14.535 -2.160 1.00 94.75 337 ALA A N 1
ATOM 2550 C CA . ALA A 1 337 ? -5.709 14.358 -2.990 1.00 94.75 337 ALA A CA 1
ATOM 2551 C C . ALA A 1 337 ? -5.805 15.181 -4.275 1.00 94.75 337 ALA A C 1
ATOM 2553 O O . ALA A 1 337 ? -4.822 15.780 -4.705 1.00 94.75 337 ALA A O 1
ATOM 2554 N N . LYS A 1 338 ? -7.005 15.261 -4.861 1.00 93.19 338 LYS A N 1
ATOM 2555 C CA . LYS A 1 338 ? -7.251 16.102 -6.029 1.00 93.19 338 LYS A CA 1
ATOM 2556 C C . LYS A 1 338 ? -7.072 17.584 -5.701 1.00 93.19 338 LYS A C 1
ATOM 2558 O O . LYS A 1 338 ? -6.312 18.252 -6.396 1.00 93.19 338 LYS A O 1
ATOM 2563 N N . LEU A 1 339 ? -7.718 18.066 -4.638 1.00 94.12 339 LEU A N 1
ATOM 2564 C CA . LEU A 1 339 ? -7.611 19.460 -4.207 1.00 94.12 339 LEU A CA 1
ATOM 2565 C C . LEU A 1 339 ? -6.152 19.838 -3.925 1.00 94.12 339 LEU A C 1
ATOM 2567 O O . LEU A 1 339 ? -5.653 20.819 -4.464 1.00 94.12 339 LEU A O 1
ATOM 2571 N N . TYR A 1 340 ? -5.443 19.028 -3.140 1.00 94.38 340 TYR A N 1
ATOM 2572 C CA . TYR A 1 340 ? -4.030 19.241 -2.840 1.00 94.38 340 TYR A CA 1
ATOM 2573 C C . TYR A 1 340 ? -3.163 19.183 -4.099 1.00 94.38 340 TYR A C 1
ATOM 2575 O O . TYR A 1 340 ? -2.262 20.001 -4.238 1.00 94.38 340 TYR A O 1
ATOM 2583 N N . SER A 1 341 ? -3.457 18.298 -5.058 1.00 93.88 341 SER A N 1
ATOM 2584 C CA . SER A 1 341 ? -2.688 18.230 -6.307 1.00 93.88 341 SER A CA 1
ATOM 2585 C C . SER A 1 341 ? -2.841 19.485 -7.165 1.00 93.88 341 SER A C 1
ATOM 2587 O O . SER A 1 341 ? -1.865 19.931 -7.756 1.00 93.88 341 SER A O 1
ATOM 2589 N N . GLU A 1 342 ? -4.033 20.089 -7.193 1.00 92.44 342 GLU A N 1
ATOM 2590 C CA . GLU A 1 342 ? -4.288 21.354 -7.893 1.00 92.44 342 GLU A CA 1
ATOM 2591 C C . GLU A 1 342 ? -3.590 22.527 -7.195 1.00 92.44 342 GLU A C 1
ATOM 2593 O O . GLU A 1 342 ? -3.042 23.401 -7.864 1.00 92.44 342 GLU A O 1
ATOM 2598 N N . GLN A 1 343 ? -3.535 22.517 -5.857 1.00 94.50 343 GLN A N 1
ATOM 2599 C CA . GLN A 1 343 ? -2.751 23.494 -5.095 1.00 94.50 343 GLN A CA 1
ATOM 2600 C C . GLN A 1 343 ? -1.250 23.342 -5.338 1.00 94.50 343 GLN A C 1
ATOM 2602 O O . GLN A 1 343 ? -0.554 24.335 -5.496 1.00 94.50 343 GLN A O 1
ATOM 2607 N N . VAL A 1 344 ? -0.735 22.114 -5.407 1.00 90.19 344 VAL A N 1
ATOM 2608 C CA . VAL A 1 344 ? 0.675 21.880 -5.735 1.00 90.19 344 VAL A CA 1
ATOM 2609 C C . VAL A 1 344 ? 0.967 22.313 -7.172 1.00 90.19 344 VAL A C 1
ATOM 2611 O O . VAL A 1 344 ? 2.005 22.918 -7.414 1.00 90.19 344 VAL A O 1
ATOM 2614 N N . GLU A 1 345 ? 0.061 22.054 -8.119 1.00 89.44 345 GLU A N 1
ATOM 2615 C CA . GLU A 1 345 ? 0.204 22.428 -9.534 1.00 89.44 345 GLU A CA 1
ATOM 2616 C C . GLU A 1 345 ? 0.167 23.950 -9.764 1.00 89.44 345 GLU A C 1
ATOM 2618 O O . GLU A 1 345 ? 0.773 24.426 -10.722 1.00 89.44 345 GLU A O 1
ATOM 2623 N N . SER A 1 346 ? -0.484 24.717 -8.880 1.00 88.94 346 SER A N 1
ATOM 2624 C CA . SER A 1 346 ? -0.511 26.185 -8.954 1.00 88.94 346 SER A CA 1
ATOM 2625 C C . SER A 1 346 ? 0.810 26.847 -8.538 1.00 88.94 346 SER A C 1
ATOM 2627 O O . SER A 1 346 ? 1.041 28.011 -8.869 1.00 88.94 346 SER A O 1
ATOM 2629 N N . ILE A 1 347 ? 1.703 26.112 -7.860 1.00 87.44 347 ILE A N 1
ATOM 2630 C CA . ILE A 1 347 ? 3.031 26.602 -7.486 1.00 87.44 347 ILE A CA 1
ATOM 2631 C C . ILE A 1 347 ? 3.924 26.612 -8.740 1.00 87.44 347 ILE A C 1
ATOM 2633 O O . ILE A 1 347 ? 4.134 25.552 -9.349 1.00 87.44 347 ILE A O 1
ATOM 2637 N N . PRO A 1 348 ? 4.477 27.778 -9.136 1.00 76.69 348 PRO A N 1
ATOM 2638 C CA . PRO A 1 348 ? 5.356 27.866 -10.294 1.00 76.69 348 PRO A CA 1
ATOM 2639 C C . PRO A 1 348 ? 6.601 26.985 -10.097 1.00 76.69 348 PRO A C 1
ATOM 2641 O O . PRO A 1 348 ? 7.107 26.876 -8.977 1.00 76.69 348 PRO A O 1
ATOM 2644 N N . PRO A 1 349 ? 7.105 26.337 -11.163 1.00 69.25 349 PRO A N 1
ATOM 2645 C CA . PRO A 1 349 ? 8.302 25.513 -11.066 1.00 69.25 349 PRO A CA 1
ATOM 2646 C C . PRO A 1 349 ? 9.483 26.369 -10.592 1.00 69.25 349 PRO A C 1
ATOM 2648 O O . PRO A 1 349 ? 9.730 27.441 -11.143 1.00 69.25 349 PRO A O 1
ATOM 2651 N N . ALA A 1 350 ? 10.194 25.906 -9.561 1.00 61.25 350 ALA A N 1
ATOM 2652 C CA . ALA A 1 350 ? 11.410 26.562 -9.092 1.00 61.25 350 ALA A CA 1
ATOM 2653 C C . ALA A 1 350 ? 12.442 26.579 -10.234 1.00 61.25 350 ALA A C 1
ATOM 2655 O O . ALA A 1 350 ? 12.760 25.520 -10.781 1.00 61.25 350 ALA A O 1
ATOM 2656 N N . HIS A 1 351 ? 12.881 27.780 -10.618 1.00 44.47 351 HIS A N 1
ATOM 2657 C CA . HIS A 1 351 ? 13.903 28.005 -11.641 1.00 44.47 351 HIS A CA 1
ATOM 2658 C C . HIS A 1 351 ? 15.294 27.590 -11.169 1.00 44.47 351 HIS A C 1
ATOM 2660 O O . HIS A 1 351 ? 15.617 27.861 -9.989 1.00 44.47 351 HIS A O 1
#

pLDDT: mean 85.18, std 10.54, range [42.62, 94.88]

Sequence (351 aa):
MIRALARRNIGNPEFSDVAKSTWDKIVETVFLALLATTFGTLLAIPVSFFAARNLMSSQKSSLTNVAFSTIGWPLGIIIGIQTALTFKSFVARILVEDVLIRSSIGSVLGIGLTWTIIHWLFPKKGSHSNLNTYKPVQVITIILSVLMSILTIYMIANLAFVLGQALIEPLGPVGFIGNFISQLGDVLIMVIPVATALLGGGTLGIAGNKLGQYVSDHMSQHLIQITNICAAALAGAVIGAILGNTVDWFYQLDNPQQTLYWPMSIGAILGVIASLRISHRHTIPIGYVTYYVTRTILNATRSIEPLVMVIVFVVWVGIGPFAGSLALALHTVAALAKLYSEQVESIPPAH

Radius of gyration: 26.69 Å; chains: 1; bounding box: 99×49×84 Å

Foldseek 3Di:
DDDPPPPDCPDDDDDDPVNLVVVLVVVLLVLLQVLLLVLLLVLLVVLLCLQFCLNQQPDWAFLQLQLLLLVQQQVQLVVLLVLLVVLLVVLCVQCVPPVQVSLVVLLVVLVVVLVVLVVVLDDPPDDPDDPPPCVVVNVVSVVVSVSSVLSNLLSLLSNLQVQLVVQLVVVVSVNSSSVSSNVSSVVSSVCSSVVSSRVRSVVSSVVSSVVSVVCLPPDDLVSLLVSQLVSLLQSQLSVLQVVLVVVCVVVVPVDCVRRRVPSSNVRSVVSNVVSVPDPSGDIDSVSVVSNVVSLVVLVVLLVDDLVVQLVVLCVVPNDDSNSSSNSSSSNSSSVSSNVSSVVVNPDDNDD